Protein AF-A0A4C2A5F0-F1 (afdb_monomer_lite)

pLDDT: mean 92.49, std 10.19, range [45.19, 98.81]

InterPro domains:
  IPR001156 Transferrin-like domain [PF00405] (3-187)
  IPR001156 Transferrin-like domain [PR00422] (16-30)
  IPR001156 Transferrin-like domain [PR00422] (68-91)
  IPR001156 Transferrin-like domain [PR00422] (154-175)
  IPR001156 Transferrin-like domain [PS51408] (1-195)
  IPR001156 Transferrin-like domain [SM00094] (1-195)

Radius of gyration: 16.48 Å; chains: 1; bounding box: 42×42×37 Å

Secondary structure (DSSP, 8-state):
---HHHHHHHHHTTS-S-----HHHHHHHHHHH----------SSSSS---EEEEE-TT-TT--TT--TT-EEEES-TT-IIIIIHHHHHHHHTTSS---TT-HHHHHHHH-SEEE-TTTT-TTT--S---GGGTTT----GGGTT-SSTTSTT-HHHHHHHHHHHS--SEEEEETTHHHHHSTT--TT-PPPP-

Foldseek 3Di:
DDDLVVVLVCCLVVNDPDDDDAPLSQVVSCPPRVDDDDDADDDDPNDSDFDKDKDFDPVPPVDDVLACFAFEEAAQAASGDQRHDVVLCVCVVVVNFPDPDVCSLVSCLNGYQAYQHQCQQPCVRDVDDRDVRHQRLWDADDVLRSHCDVSTCLHHQLSSVCCNQPSRGRIYIHTPCNLVCQADPNPPPPDDGRD

Organism: Eumeta variegata (NCBI:txid151549)

Sequence (195 aa):
MHSQINCMQWIQSGKADIAVFDAGDVYTGGLNYNLVPFMSEVYNLGEPEYYVVAVAKEEDPETELTYLKGKYTCHVGINTAAGWTYPMAHLISNGWMRPYGCDSVRAAAEYFTKSCIPGAISNEYNTGVPYDSMCDLCHGTSYRYCRRDASEDYYGHTGAFRCLVEGGGHVAFMKHTTVMENTGGKRKNGGPEMR

Structure (mmCIF, N/CA/C/O backbone):
data_AF-A0A4C2A5F0-F1
#
_entry.id   AF-A0A4C2A5F0-F1
#
loop_
_atom_site.group_PDB
_atom_site.id
_atom_site.type_symbol
_atom_site.label_atom_id
_atom_site.label_alt_id
_atom_site.label_comp_id
_atom_site.label_asym_id
_atom_site.label_entity_id
_atom_site.label_seq_id
_atom_site.pdbx_PDB_ins_code
_atom_site.Cartn_x
_atom_site.Cartn_y
_atom_site.Cartn_z
_atom_site.occupancy
_atom_site.B_iso_or_equiv
_atom_site.auth_seq_id
_atom_site.auth_comp_id
_atom_site.auth_asym_id
_atom_site.auth_atom_id
_atom_site.pdbx_PDB_model_num
ATOM 1 N N . MET A 1 1 ? 18.047 -10.672 0.149 1.00 59.84 1 MET A N 1
ATOM 2 C CA . MET A 1 1 ? 16.894 -9.763 0.311 1.00 59.84 1 MET A CA 1
ATOM 3 C C . MET A 1 1 ? 16.138 -9.815 -1.002 1.00 59.84 1 MET A C 1
ATOM 5 O O . MET A 1 1 ? 16.800 -9.789 -2.033 1.00 59.84 1 MET A O 1
ATOM 9 N N . HIS A 1 2 ? 14.828 -10.046 -0.963 1.00 83.69 2 HIS A N 1
ATOM 10 C CA . HIS A 1 2 ? 13.992 -10.192 -2.156 1.00 83.69 2 HIS A CA 1
ATOM 11 C C . HIS A 1 2 ? 12.830 -9.206 -2.042 1.00 83.69 2 HIS A C 1
ATOM 13 O O . HIS A 1 2 ? 12.229 -9.094 -0.972 1.00 83.69 2 HIS A O 1
ATOM 19 N N . SER A 1 3 ? 12.554 -8.470 -3.114 1.00 93.62 3 SER A N 1
ATOM 20 C CA . SER A 1 3 ? 11.478 -7.486 -3.202 1.00 93.62 3 SER A CA 1
ATOM 21 C C . SER A 1 3 ? 11.061 -7.294 -4.661 1.00 93.62 3 SER A C 1
ATOM 23 O O . SER A 1 3 ? 11.777 -7.719 -5.572 1.00 93.62 3 SER A O 1
ATOM 25 N N . GLN A 1 4 ? 9.921 -6.636 -4.898 1.00 95.25 4 GLN A N 1
ATOM 26 C CA . GLN A 1 4 ? 9.480 -6.313 -6.261 1.00 95.25 4 GLN A CA 1
ATOM 27 C C . GLN A 1 4 ? 10.521 -5.455 -6.993 1.00 95.25 4 GLN A C 1
ATOM 29 O O . GLN A 1 4 ? 10.804 -5.688 -8.164 1.00 95.25 4 GLN A O 1
ATOM 34 N N . ILE A 1 5 ? 11.174 -4.535 -6.277 1.00 95.88 5 ILE A N 1
ATOM 35 C CA . ILE A 1 5 ? 12.279 -3.718 -6.794 1.00 95.88 5 ILE A CA 1
ATOM 36 C C . ILE A 1 5 ? 13.455 -4.596 -7.242 1.00 95.88 5 ILE A C 1
ATOM 38 O O . ILE A 1 5 ? 14.015 -4.366 -8.313 1.00 95.88 5 ILE A O 1
ATOM 42 N N . ASN A 1 6 ? 13.815 -5.634 -6.477 1.00 95.81 6 ASN A N 1
ATOM 43 C CA . ASN A 1 6 ? 14.871 -6.558 -6.904 1.00 95.81 6 ASN A CA 1
ATOM 44 C C . ASN A 1 6 ? 14.486 -7.322 -8.177 1.00 95.81 6 ASN A C 1
ATOM 46 O O . ASN A 1 6 ? 15.334 -7.477 -9.054 1.00 95.81 6 ASN A O 1
ATOM 50 N N . CYS A 1 7 ? 13.225 -7.745 -8.318 1.00 96.94 7 CYS A N 1
ATOM 51 C CA . CYS A 1 7 ? 12.742 -8.356 -9.559 1.00 96.94 7 CYS A CA 1
ATOM 52 C C . CYS A 1 7 ? 12.863 -7.388 -10.744 1.00 96.94 7 CYS A C 1
ATOM 54 O O . CYS A 1 7 ? 13.370 -7.778 -11.794 1.00 96.94 7 CYS A O 1
ATOM 56 N N . MET A 1 8 ? 12.487 -6.115 -10.572 1.00 97.50 8 MET A N 1
ATOM 57 C CA . MET A 1 8 ? 12.630 -5.105 -11.628 1.00 97.50 8 MET A CA 1
ATOM 58 C C . MET A 1 8 ? 14.097 -4.903 -12.041 1.00 97.50 8 MET A C 1
ATOM 60 O O . MET A 1 8 ? 14.413 -4.893 -13.230 1.00 97.50 8 MET A O 1
ATOM 64 N N . GLN A 1 9 ? 15.011 -4.819 -11.067 1.00 97.25 9 GLN A N 1
ATOM 65 C CA . GLN A 1 9 ? 16.458 -4.722 -11.304 1.00 97.25 9 GLN A CA 1
ATOM 66 C C . GLN A 1 9 ? 17.016 -5.953 -12.030 1.00 97.25 9 GLN A C 1
ATOM 68 O O . GLN A 1 9 ? 17.893 -5.837 -12.889 1.00 97.25 9 GLN A O 1
ATOM 73 N N . TRP A 1 10 ? 16.543 -7.150 -11.682 1.00 97.88 10 TRP A N 1
ATOM 74 C CA . TRP A 1 10 ? 16.971 -8.384 -12.337 1.00 97.88 10 TRP A CA 1
ATOM 75 C C . TRP A 1 10 ? 16.497 -8.458 -13.779 1.00 97.88 10 TRP A C 1
ATOM 77 O O . TRP A 1 10 ? 17.295 -8.844 -14.627 1.00 97.88 10 TRP A O 1
ATOM 87 N N . ILE A 1 11 ? 15.275 -8.017 -14.075 1.00 98.06 11 ILE A N 1
ATOM 88 C CA . ILE A 1 11 ? 14.790 -7.943 -15.457 1.00 98.06 11 ILE A CA 1
ATOM 89 C C . ILE A 1 11 ? 15.610 -6.931 -16.259 1.00 98.06 11 ILE A C 1
ATOM 91 O O . ILE A 1 11 ? 16.157 -7.266 -17.306 1.00 98.06 11 ILE A O 1
ATOM 95 N N . GLN A 1 12 ? 15.806 -5.725 -15.721 1.00 97.94 12 GLN A N 1
ATOM 96 C CA . GLN A 1 12 ? 16.608 -4.689 -16.380 1.00 97.94 12 GLN A CA 1
ATOM 97 C C . GLN A 1 12 ? 18.051 -5.143 -16.665 1.00 97.94 12 GLN A C 1
ATOM 99 O O . GLN A 1 12 ? 18.628 -4.778 -17.687 1.00 97.94 12 GLN A O 1
ATOM 104 N N . SER A 1 13 ? 18.644 -5.938 -15.769 1.00 97.75 13 SER A N 1
ATOM 105 C CA . SER A 1 13 ? 20.016 -6.447 -15.912 1.00 97.75 13 SER A CA 1
ATOM 106 C C . SER A 1 13 ? 20.128 -7.782 -16.659 1.00 97.75 13 SER A C 1
ATOM 108 O O . SER A 1 13 ? 21.227 -8.334 -16.728 1.00 97.75 13 SER A O 1
ATOM 110 N N . GLY A 1 14 ? 19.029 -8.312 -17.207 1.00 97.56 14 GLY A N 1
ATOM 111 C CA . GLY A 1 14 ? 19.019 -9.571 -17.960 1.00 97.56 14 GLY A CA 1
ATOM 112 C C . GLY A 1 14 ? 19.248 -10.827 -17.109 1.00 97.56 14 GLY A C 1
ATOM 113 O O . GLY A 1 14 ? 19.726 -11.837 -17.615 1.00 97.56 14 GLY A O 1
ATOM 114 N N . LYS A 1 15 ? 18.958 -10.766 -15.803 1.00 98.06 15 LYS A N 1
ATOM 115 C CA . LYS A 1 15 ? 19.046 -11.900 -14.858 1.00 98.06 15 LYS A CA 1
ATOM 116 C C . LYS A 1 15 ? 17.715 -12.627 -14.655 1.00 98.06 15 LYS A C 1
ATOM 118 O O . LYS A 1 15 ? 17.700 -13.702 -14.063 1.00 98.06 15 LYS A O 1
ATOM 123 N N . ALA A 1 16 ? 16.620 -12.018 -15.086 1.00 97.62 16 ALA A N 1
ATOM 124 C CA . ALA A 1 16 ? 15.277 -12.578 -15.104 1.00 97.62 16 ALA A CA 1
ATOM 125 C C . ALA A 1 16 ? 14.535 -12.018 -16.324 1.00 97.62 16 ALA A C 1
ATOM 127 O O . ALA A 1 16 ? 14.913 -10.968 -16.833 1.00 97.62 16 ALA A O 1
ATOM 128 N N . ASP A 1 17 ? 13.475 -12.689 -16.766 1.00 96.81 17 ASP A N 1
ATOM 129 C CA . ASP A 1 17 ? 12.745 -12.279 -17.973 1.00 96.81 17 ASP A CA 1
ATOM 130 C C . ASP A 1 17 ? 11.388 -11.643 -17.651 1.00 96.81 17 ASP A C 1
ATOM 132 O O . ASP A 1 17 ? 10.974 -10.675 -18.285 1.00 96.81 17 ASP A O 1
ATOM 136 N N . ILE A 1 18 ? 10.671 -12.200 -16.669 1.00 96.56 18 ILE A N 1
ATOM 137 C CA . ILE A 1 18 ? 9.268 -11.875 -16.396 1.00 96.56 18 ILE A CA 1
ATOM 138 C C . ILE A 1 18 ? 9.027 -11.867 -14.887 1.00 96.56 18 ILE A C 1
ATOM 140 O O . ILE A 1 18 ? 9.508 -12.734 -14.159 1.00 96.56 18 ILE A O 1
ATOM 144 N N . ALA A 1 19 ? 8.224 -10.910 -14.431 1.00 96.38 19 ALA A N 1
ATOM 145 C CA . ALA A 1 19 ? 7.615 -10.902 -13.110 1.00 96.38 19 ALA A CA 1
ATOM 146 C C . ALA A 1 19 ? 6.196 -10.327 -13.209 1.00 96.38 19 ALA A C 1
ATOM 148 O O . ALA A 1 19 ? 5.884 -9.581 -14.138 1.00 96.38 19 ALA A O 1
ATOM 149 N N . VAL A 1 20 ? 5.344 -10.691 -12.253 1.00 95.06 20 VAL A N 1
ATOM 150 C CA . VAL A 1 20 ? 3.989 -10.144 -12.126 1.00 95.06 20 VAL A CA 1
ATOM 151 C C . VAL A 1 20 ? 4.022 -9.019 -11.100 1.00 95.06 20 VAL A C 1
ATOM 153 O O . VAL A 1 20 ? 4.552 -9.193 -10.002 1.00 95.06 20 VAL A O 1
ATOM 156 N N . PHE A 1 21 ? 3.453 -7.876 -11.467 1.00 96.06 21 PHE A N 1
ATOM 157 C CA . PHE A 1 21 ? 3.477 -6.649 -10.682 1.00 96.06 21 PHE A CA 1
ATOM 158 C C . PHE A 1 21 ? 2.054 -6.129 -10.469 1.00 96.06 21 PHE A C 1
ATOM 160 O O . PHE A 1 21 ? 1.224 -6.199 -11.375 1.00 96.06 21 PHE A O 1
ATOM 167 N N . ASP A 1 22 ? 1.783 -5.574 -9.285 1.00 95.69 22 ASP A N 1
ATOM 168 C CA . ASP A 1 22 ? 0.596 -4.740 -9.070 1.00 95.69 22 ASP A CA 1
ATOM 169 C C . ASP A 1 22 ? 0.668 -3.492 -9.968 1.00 95.69 22 ASP A C 1
ATOM 171 O O . ASP A 1 22 ? 1.756 -3.052 -10.345 1.00 95.69 22 ASP A O 1
ATOM 175 N N . ALA A 1 23 ? -0.472 -2.881 -10.297 1.00 94.88 23 ALA A N 1
ATOM 176 C CA . ALA A 1 23 ? -0.509 -1.715 -11.182 1.00 94.88 23 ALA A CA 1
ATOM 177 C C . ALA A 1 23 ? 0.380 -0.543 -10.701 1.00 94.88 23 ALA A C 1
ATOM 179 O O . ALA A 1 23 ? 0.955 0.170 -11.526 1.00 94.88 23 ALA A O 1
ATOM 180 N N . GLY A 1 24 ? 0.557 -0.362 -9.388 1.00 95.69 24 GLY A N 1
ATOM 181 C CA . GLY A 1 24 ? 1.502 0.615 -8.842 1.00 95.69 24 GLY A CA 1
ATOM 182 C C . GLY A 1 24 ? 2.971 0.239 -9.076 1.00 95.69 24 GLY A C 1
ATOM 183 O O . GLY A 1 24 ? 3.782 1.093 -9.434 1.00 95.69 24 GLY A O 1
ATOM 184 N N . ASP A 1 25 ? 3.308 -1.048 -8.972 1.00 97.19 25 ASP A N 1
ATOM 185 C CA . ASP A 1 25 ? 4.646 -1.555 -9.299 1.00 97.19 25 ASP A CA 1
ATOM 186 C C . ASP A 1 25 ? 4.929 -1.488 -10.810 1.00 97.19 25 ASP A C 1
ATOM 188 O O . ASP A 1 25 ? 6.063 -1.216 -11.194 1.00 97.19 25 ASP A O 1
ATOM 192 N N . VAL A 1 26 ? 3.920 -1.663 -11.676 1.00 97.12 26 VAL A N 1
ATOM 193 C CA . VAL A 1 26 ? 4.057 -1.464 -13.135 1.00 97.12 26 VAL A CA 1
ATOM 194 C C . VAL A 1 26 ? 4.474 -0.026 -13.447 1.00 97.12 26 VAL A C 1
ATOM 196 O O . VAL A 1 26 ? 5.386 0.186 -14.249 1.00 97.12 26 VAL A O 1
ATOM 199 N N . TYR A 1 27 ? 3.868 0.962 -12.778 1.00 96.06 27 TYR A N 1
ATOM 200 C CA . TYR A 1 27 ? 4.274 2.364 -12.903 1.00 96.06 27 TYR A CA 1
ATOM 201 C C . TYR A 1 27 ? 5.741 2.568 -12.487 1.00 96.06 27 TYR A C 1
ATOM 203 O O . TYR A 1 27 ? 6.516 3.173 -13.229 1.00 96.06 27 TYR A O 1
ATOM 211 N N . THR A 1 28 ? 6.154 2.016 -11.340 1.00 95.88 28 THR A N 1
ATOM 212 C CA . THR A 1 28 ? 7.557 2.063 -10.888 1.00 95.88 28 THR A CA 1
ATOM 213 C C . THR A 1 28 ? 8.509 1.372 -11.872 1.00 95.88 28 THR A C 1
ATOM 215 O O . THR A 1 28 ? 9.572 1.916 -12.176 1.00 95.88 28 THR A O 1
ATOM 218 N N . GLY A 1 29 ? 8.131 0.206 -12.397 1.00 97.69 29 GLY A N 1
ATOM 219 C CA . GLY A 1 29 ? 8.902 -0.566 -13.370 1.00 97.69 29 GLY A CA 1
ATOM 220 C C . GLY A 1 29 ? 9.150 0.201 -14.667 1.00 97.69 29 GLY A C 1
ATOM 221 O O . GLY A 1 29 ? 10.282 0.246 -15.153 1.00 97.69 29 GLY A O 1
ATOM 222 N N . GLY A 1 30 ? 8.119 0.856 -15.200 1.00 98.06 30 GLY A N 1
ATOM 223 C CA . GLY A 1 30 ? 8.246 1.699 -16.388 1.00 98.06 30 GLY A CA 1
ATOM 224 C C . GLY A 1 30 ? 9.115 2.931 -16.140 1.00 98.06 30 GLY A C 1
ATOM 225 O O . GLY A 1 30 ? 10.031 3.198 -16.913 1.00 98.06 30 GLY A O 1
ATOM 226 N N . LEU A 1 31 ? 8.870 3.647 -15.038 1.00 96.88 31 LEU A N 1
ATOM 227 C CA . LEU A 1 31 ? 9.544 4.913 -14.743 1.00 96.88 31 LEU A CA 1
ATOM 228 C C . LEU A 1 31 ? 11.035 4.746 -14.417 1.00 96.88 31 LEU A C 1
ATOM 230 O O . LEU A 1 31 ? 11.856 5.532 -14.883 1.00 96.88 31 LEU A O 1
ATOM 234 N N . ASN A 1 32 ? 11.383 3.744 -13.606 1.00 96.69 32 ASN A N 1
ATOM 235 C CA . ASN A 1 32 ? 12.725 3.627 -13.025 1.00 96.69 32 ASN A CA 1
ATOM 236 C C . ASN A 1 32 ? 13.570 2.509 -13.647 1.00 96.69 32 ASN A C 1
ATOM 238 O O . ASN A 1 32 ? 14.793 2.516 -13.498 1.00 96.69 32 ASN A O 1
ATOM 242 N N . TYR A 1 33 ? 12.943 1.544 -14.325 1.00 97.75 33 TYR A N 1
ATOM 243 C CA . TYR A 1 33 ? 13.619 0.332 -14.797 1.00 97.75 33 TYR A CA 1
ATOM 244 C C . TYR A 1 33 ? 13.460 0.071 -16.299 1.00 97.75 33 TYR A C 1
ATOM 246 O O . TYR A 1 33 ? 14.027 -0.900 -16.796 1.00 97.75 33 TYR A O 1
ATOM 254 N N . ASN A 1 34 ? 12.767 0.951 -17.035 1.00 97.00 34 ASN A N 1
ATOM 255 C CA . ASN A 1 34 ? 12.467 0.803 -18.466 1.00 97.00 34 ASN A CA 1
ATOM 256 C C . ASN A 1 34 ? 11.754 -0.520 -18.801 1.00 97.00 34 ASN A C 1
ATOM 258 O O . ASN A 1 34 ? 11.966 -1.095 -19.869 1.00 97.00 34 ASN A O 1
ATOM 262 N N . LEU A 1 35 ? 10.932 -1.029 -17.880 1.00 98.12 35 LEU A N 1
ATOM 263 C CA . LEU A 1 35 ? 10.139 -2.232 -18.119 1.00 98.12 35 LEU A CA 1
ATOM 264 C C . LEU A 1 35 ? 8.869 -1.890 -18.897 1.00 98.12 35 LEU A C 1
ATOM 266 O O . LEU A 1 35 ? 8.292 -0.818 -18.725 1.00 98.12 35 LEU A O 1
ATOM 270 N N . VAL A 1 36 ? 8.410 -2.830 -19.721 1.00 97.38 36 VAL A N 1
ATOM 271 C CA . VAL A 1 36 ? 7.190 -2.680 -20.521 1.00 97.38 36 VAL A CA 1
ATOM 272 C C . VAL A 1 36 ? 6.206 -3.789 -20.139 1.00 97.38 36 VAL A C 1
ATOM 274 O O . VAL A 1 36 ? 6.570 -4.964 -20.224 1.00 97.38 36 VAL A O 1
ATOM 277 N N . PRO A 1 37 ? 4.969 -3.463 -19.719 1.00 95.94 37 PRO A N 1
ATOM 278 C CA . PRO A 1 37 ? 3.943 -4.474 -19.505 1.00 95.94 37 PRO A CA 1
ATOM 279 C C . PRO A 1 37 ? 3.484 -5.048 -20.853 1.00 95.94 37 PRO A C 1
ATOM 281 O O . PRO A 1 37 ? 3.201 -4.300 -21.786 1.00 95.94 37 PRO A O 1
ATOM 284 N N . PHE A 1 38 ? 3.394 -6.376 -20.956 1.00 94.81 38 PHE A N 1
ATOM 285 C CA . PHE A 1 38 ? 2.966 -7.066 -22.185 1.00 94.81 38 PHE A CA 1
ATOM 286 C C . PHE A 1 38 ? 1.896 -8.151 -21.954 1.00 94.81 38 PHE A C 1
ATOM 288 O O . PHE A 1 38 ? 1.380 -8.717 -22.914 1.00 94.81 38 PHE A O 1
ATOM 295 N N . MET A 1 39 ? 1.548 -8.438 -20.695 1.00 94.69 39 MET A N 1
ATOM 296 C CA . MET A 1 39 ? 0.458 -9.335 -20.294 1.00 94.69 39 MET A CA 1
ATOM 297 C C . MET A 1 39 ? -0.305 -8.719 -19.122 1.00 94.69 39 MET A C 1
ATOM 299 O O . MET A 1 39 ? 0.275 -7.988 -18.317 1.00 94.69 39 MET A O 1
ATOM 303 N N . SER A 1 40 ? -1.592 -9.041 -19.007 1.00 93.50 40 SER A N 1
ATOM 304 C CA . SER A 1 40 ? -2.444 -8.604 -17.900 1.00 93.50 40 SER A CA 1
ATOM 305 C C . SER A 1 40 ? -3.310 -9.756 -17.405 1.00 93.50 40 SER A C 1
ATOM 307 O O . SER A 1 40 ? -3.748 -10.597 -18.191 1.00 93.50 40 SER A O 1
ATOM 309 N N . GLU A 1 41 ? -3.542 -9.803 -16.096 1.00 88.44 41 GLU A N 1
ATOM 310 C CA . GLU A 1 41 ? -4.427 -10.792 -15.487 1.00 88.44 41 GLU A CA 1
ATOM 311 C C . GLU A 1 41 ? -5.888 -10.385 -15.696 1.00 88.44 41 GLU A C 1
ATOM 313 O O . GLU A 1 41 ? -6.265 -9.244 -15.436 1.00 88.44 41 GLU A O 1
ATOM 318 N N . VAL A 1 42 ? -6.721 -11.328 -16.137 1.00 86.81 42 VAL A N 1
ATOM 319 C CA . VAL A 1 42 ? -8.174 -11.149 -16.226 1.00 86.81 42 VAL A CA 1
ATOM 320 C C . VAL A 1 42 ? -8.815 -11.925 -15.083 1.00 86.81 42 VAL A C 1
ATOM 322 O O . VAL A 1 42 ? -8.634 -13.139 -14.972 1.00 86.81 42 VAL A O 1
ATOM 325 N N . TYR A 1 43 ? -9.550 -11.218 -14.223 1.00 78.25 43 TYR A N 1
ATOM 326 C CA . TYR A 1 43 ? -10.217 -11.811 -13.065 1.00 78.25 43 TYR A CA 1
ATOM 327 C C . TYR A 1 43 ? -11.662 -12.215 -13.400 1.00 78.25 43 TYR A C 1
ATOM 329 O O . TYR A 1 43 ? -11.901 -13.216 -14.068 1.00 78.25 43 TYR A O 1
ATOM 337 N N . ASN A 1 44 ? -12.643 -11.455 -12.911 1.00 81.75 44 ASN A N 1
ATOM 338 C CA . ASN A 1 44 ? -14.074 -11.766 -12.960 1.00 81.75 44 ASN A CA 1
ATOM 339 C C . ASN A 1 44 ? -14.895 -10.792 -13.821 1.00 81.75 44 ASN A C 1
ATOM 341 O O . ASN A 1 44 ? -16.095 -11.007 -13.968 1.00 81.75 44 ASN A O 1
ATOM 345 N N . LEU A 1 45 ? -14.283 -9.731 -14.358 1.00 80.00 45 LEU A N 1
ATOM 346 C CA . LEU A 1 45 ? -14.970 -8.702 -15.149 1.00 80.00 45 LEU A CA 1
ATOM 347 C C . LEU A 1 45 ? -14.882 -8.934 -16.667 1.00 80.00 45 LEU A C 1
ATOM 349 O O . LEU A 1 45 ? -15.405 -8.134 -17.431 1.00 80.00 45 LEU A O 1
ATOM 353 N N . GLY A 1 46 ? -14.219 -10.005 -17.119 1.00 81.81 46 GLY A N 1
ATOM 354 C CA . GLY A 1 46 ? -13.978 -10.280 -18.545 1.00 81.81 46 GLY A CA 1
ATOM 355 C C . GLY A 1 46 ? -12.892 -9.404 -19.184 1.00 81.81 46 GLY A C 1
ATOM 356 O O . GLY A 1 46 ? -12.279 -9.824 -20.157 1.00 81.81 46 GLY A O 1
ATOM 357 N N . GLU A 1 47 ? -12.602 -8.256 -18.576 1.00 86.81 47 GLU A N 1
ATOM 358 C CA . GLU A 1 47 ? -11.515 -7.333 -18.904 1.00 86.81 47 GLU A CA 1
ATOM 359 C C . GLU A 1 47 ? -10.407 -7.383 -17.829 1.00 86.81 47 GLU A C 1
ATOM 361 O O . GLU A 1 47 ? -10.669 -7.825 -16.699 1.00 86.81 47 GLU A O 1
ATOM 366 N N . PRO A 1 48 ? -9.169 -6.938 -18.129 1.00 86.62 48 PRO A N 1
ATOM 367 C CA . PRO A 1 48 ? -8.046 -6.905 -17.182 1.00 86.62 48 PRO A CA 1
ATOM 368 C C . PRO A 1 48 ? -8.159 -5.753 -16.164 1.00 86.62 48 PRO A C 1
ATOM 370 O O . PRO A 1 48 ? -7.196 -5.046 -15.870 1.00 86.62 48 PRO A O 1
ATOM 373 N N . GLU A 1 49 ? -9.357 -5.555 -15.625 1.00 90.00 49 GLU A N 1
ATOM 374 C CA . GLU A 1 49 ? -9.697 -4.498 -14.684 1.00 90.00 49 GLU A CA 1
ATOM 375 C C . GLU A 1 49 ? -10.175 -5.091 -13.356 1.00 90.00 49 GLU A C 1
ATOM 377 O O . GLU A 1 49 ? -10.701 -6.206 -13.277 1.00 90.00 49 GLU A O 1
ATOM 382 N N . TYR A 1 50 ? -10.024 -4.319 -12.283 1.00 93.25 50 TYR A N 1
ATOM 383 C CA . TYR A 1 50 ? -10.671 -4.602 -11.011 1.00 93.25 50 TYR A CA 1
ATOM 384 C C . TYR A 1 50 ? -11.041 -3.303 -10.298 1.00 93.25 50 TYR A C 1
ATOM 386 O O . TYR A 1 50 ? -10.331 -2.303 -10.368 1.00 93.25 50 TYR A O 1
ATOM 394 N N . TYR A 1 51 ? -12.133 -3.335 -9.538 1.00 95.62 51 TYR A N 1
ATOM 395 C CA . TYR A 1 51 ? -12.490 -2.235 -8.648 1.00 95.62 51 TYR A CA 1
ATOM 396 C C . TYR A 1 51 ? -11.680 -2.272 -7.353 1.00 95.62 51 TYR A C 1
ATOM 398 O O . TYR A 1 51 ? -11.506 -3.340 -6.751 1.00 95.62 51 TYR A O 1
ATOM 406 N N . VAL A 1 52 ? -11.235 -1.094 -6.917 1.00 97.06 52 VAL A N 1
ATOM 407 C CA . VAL A 1 52 ? -10.697 -0.850 -5.575 1.00 97.06 52 VAL A CA 1
ATOM 408 C C . VAL A 1 52 ? -11.862 -0.574 -4.633 1.00 97.06 52 VAL A C 1
ATOM 410 O O . VAL A 1 52 ? -12.723 0.248 -4.939 1.00 97.06 52 VAL A O 1
ATOM 413 N N . VAL A 1 53 ? -11.887 -1.254 -3.491 1.00 97.25 53 VAL A N 1
ATOM 414 C CA . VAL A 1 53 ? -12.938 -1.112 -2.479 1.00 97.25 53 VAL A CA 1
ATOM 415 C C . VAL A 1 53 ? -12.335 -0.892 -1.097 1.00 97.25 53 VAL A C 1
ATOM 417 O O . VAL A 1 53 ? -11.256 -1.404 -0.787 1.00 97.25 53 VAL A O 1
ATOM 420 N N . ALA A 1 54 ? -13.063 -0.149 -0.267 1.00 97.50 54 ALA A N 1
ATOM 421 C CA . ALA A 1 54 ? -12.860 -0.098 1.172 1.00 97.50 54 ALA A CA 1
ATOM 422 C C . ALA A 1 54 ? -13.888 -1.026 1.831 1.00 97.50 54 ALA A C 1
ATOM 424 O O . ALA A 1 54 ? -15.077 -0.944 1.524 1.00 97.50 54 ALA A O 1
ATOM 425 N N . VAL A 1 55 ? -13.434 -1.923 2.701 1.00 97.25 55 VAL A N 1
ATOM 426 C CA . VAL A 1 55 ? -14.285 -2.907 3.382 1.00 97.25 55 VAL A CA 1
ATOM 427 C C . VAL A 1 55 ? -14.162 -2.709 4.883 1.00 97.25 55 VAL A C 1
ATOM 429 O O . VAL A 1 55 ? -13.049 -2.622 5.396 1.00 97.25 55 VAL A O 1
ATOM 432 N N . ALA A 1 56 ? -15.300 -2.663 5.566 1.00 96.12 56 ALA A N 1
ATOM 433 C CA . ALA A 1 56 ? -15.413 -2.597 7.017 1.00 96.12 56 ALA A CA 1
ATOM 434 C C . ALA A 1 56 ? -16.293 -3.748 7.524 1.00 96.12 56 ALA A C 1
ATOM 436 O O . ALA A 1 56 ? -16.967 -4.417 6.736 1.00 96.12 56 ALA A O 1
ATOM 437 N N . LYS A 1 57 ? -16.276 -3.979 8.837 1.00 92.81 57 LYS A N 1
ATOM 438 C CA . LYS A 1 57 ? -17.156 -4.954 9.486 1.00 92.81 57 LYS A CA 1
ATOM 439 C C . LYS A 1 57 ? -18.552 -4.363 9.658 1.00 92.81 57 LYS A C 1
ATOM 441 O O . LYS A 1 57 ? -18.682 -3.227 10.095 1.00 92.81 57 LYS A O 1
ATOM 446 N N . GLU A 1 58 ? -19.584 -5.150 9.366 1.00 91.00 58 GLU A N 1
ATOM 447 C CA . GLU A 1 58 ? -20.980 -4.731 9.564 1.00 91.00 58 GLU A CA 1
ATOM 448 C C . GLU A 1 58 ? -21.294 -4.442 11.043 1.00 91.00 58 GLU A C 1
ATOM 450 O O . GLU A 1 58 ? -22.062 -3.540 11.356 1.00 91.00 58 GLU A O 1
ATOM 455 N N . GLU A 1 59 ? -20.654 -5.172 11.959 1.00 89.50 59 GLU A N 1
ATOM 456 C CA . GLU A 1 59 ? -20.817 -5.019 13.411 1.00 89.50 59 GLU A CA 1
ATOM 457 C C . GLU A 1 59 ? -20.151 -3.763 14.008 1.00 89.50 59 GLU A C 1
ATOM 459 O O . GLU A 1 59 ? -20.322 -3.510 15.200 1.00 89.50 59 GLU A O 1
ATOM 464 N N . ASP A 1 60 ? -19.409 -2.978 13.216 1.00 89.44 60 ASP A N 1
ATOM 465 C CA . ASP A 1 60 ? -18.789 -1.715 13.639 1.00 89.44 60 ASP A CA 1
ATOM 466 C C . ASP A 1 60 ? -19.588 -0.507 13.104 1.00 89.44 60 ASP A C 1
ATOM 468 O O . ASP A 1 60 ? -19.267 0.031 12.039 1.00 89.44 60 ASP A O 1
ATOM 472 N N . PRO A 1 61 ? -20.626 -0.045 13.830 1.00 86.31 61 PRO A N 1
ATOM 473 C CA . PRO A 1 61 ? -21.460 1.073 13.391 1.00 86.31 61 PRO A CA 1
ATOM 474 C C . PRO A 1 61 ? -20.730 2.423 13.429 1.00 86.31 61 PRO A C 1
ATOM 476 O O . PRO A 1 61 ? -21.210 3.391 12.844 1.00 86.31 61 PRO A O 1
ATOM 479 N N . GLU A 1 62 ? -19.581 2.507 14.107 1.00 87.31 62 GLU A N 1
ATOM 480 C CA . GLU A 1 62 ? -18.811 3.744 14.260 1.00 87.31 62 GLU A CA 1
ATOM 481 C C . GLU A 1 62 ? -17.902 4.011 13.054 1.00 87.31 62 GLU A C 1
ATOM 483 O O . GLU A 1 62 ? -17.266 5.067 12.970 1.00 87.31 62 GLU A O 1
ATOM 488 N N . THR A 1 63 ? -17.730 3.044 12.150 1.00 89.69 63 THR A N 1
ATOM 489 C CA . THR A 1 63 ? -16.846 3.175 10.987 1.00 89.69 63 THR A CA 1
ATOM 490 C C . THR A 1 63 ? -17.617 3.635 9.757 1.00 89.69 63 THR A C 1
ATOM 492 O O . THR A 1 63 ? -18.171 2.851 8.991 1.00 89.69 63 THR A O 1
ATOM 495 N N . GLU A 1 64 ? -17.588 4.948 9.535 1.00 88.69 64 GLU A N 1
ATOM 496 C CA . GLU A 1 64 ? -18.074 5.574 8.310 1.00 88.69 64 GLU A CA 1
ATOM 497 C C . GLU A 1 64 ? -16.967 5.582 7.241 1.00 88.69 64 GLU A C 1
ATOM 499 O O . GLU A 1 64 ? -15.907 6.178 7.433 1.00 88.69 64 GLU A O 1
ATOM 504 N N . LEU A 1 65 ? -17.195 4.942 6.086 1.00 86.31 65 LEU A N 1
ATOM 505 C CA . LEU A 1 65 ? -16.169 4.795 5.035 1.00 86.31 65 LEU A CA 1
ATOM 506 C C . LEU A 1 65 ? -15.726 6.118 4.380 1.00 86.31 65 LEU A C 1
ATOM 508 O O . LEU A 1 65 ? -14.699 6.157 3.704 1.00 86.31 65 LEU A O 1
ATOM 512 N N . THR A 1 66 ? -16.478 7.197 4.584 1.00 83.00 66 THR A N 1
ATOM 513 C CA . THR A 1 66 ? -16.157 8.565 4.145 1.00 83.00 66 THR A CA 1
ATOM 514 C C . THR A 1 66 ? -15.280 9.311 5.159 1.00 83.00 66 THR A C 1
ATOM 516 O O . THR A 1 66 ? -14.583 10.253 4.787 1.00 83.00 66 THR A O 1
ATOM 519 N N . TYR A 1 67 ? -15.269 8.901 6.434 1.00 89.25 67 TYR A N 1
ATOM 520 C CA . TYR A 1 67 ? -14.545 9.580 7.507 1.00 89.25 67 TYR A CA 1
ATOM 521 C C . TYR A 1 67 ? -13.700 8.601 8.324 1.00 89.25 67 TYR A C 1
ATOM 523 O O . TYR A 1 67 ? -14.095 8.078 9.364 1.00 89.25 67 TYR A O 1
ATOM 531 N N . LEU A 1 68 ? -12.472 8.387 7.855 1.00 96.12 68 LEU A N 1
ATOM 532 C CA . LEU A 1 68 ? -11.552 7.394 8.416 1.00 96.12 68 LEU A CA 1
ATOM 533 C C . LEU A 1 68 ? -10.506 7.992 9.363 1.00 96.12 68 LEU A C 1
ATOM 535 O O . LEU A 1 68 ? -9.538 7.322 9.730 1.00 96.12 68 LEU A O 1
ATOM 539 N N . LYS A 1 69 ? -10.682 9.254 9.770 1.00 96.31 69 LYS A N 1
ATOM 540 C CA . LYS A 1 69 ? -9.752 9.915 10.683 1.00 96.31 69 LYS A CA 1
ATOM 541 C C . LYS A 1 69 ? -9.730 9.174 12.018 1.00 96.31 69 LYS A C 1
ATOM 543 O O . LYS A 1 69 ? -10.767 8.952 12.633 1.00 96.31 69 LYS A O 1
ATOM 548 N N . GLY A 1 70 ? -8.536 8.812 12.472 1.00 96.75 70 GLY A N 1
ATOM 549 C CA . GLY A 1 70 ? -8.330 8.080 13.720 1.00 96.75 70 GLY A CA 1
ATOM 550 C C . GLY A 1 70 ? -8.711 6.595 13.667 1.00 96.75 70 GLY A C 1
ATOM 551 O O . GLY A 1 70 ? -8.691 5.921 14.695 1.00 96.75 70 GLY A O 1
ATOM 552 N N . LYS A 1 71 ? -9.063 6.056 12.492 1.00 97.56 71 LYS A N 1
ATOM 553 C CA . LYS A 1 71 ? -9.361 4.628 12.335 1.00 97.56 71 LYS A CA 1
ATOM 554 C C . LYS A 1 71 ? -8.084 3.803 12.180 1.00 97.56 71 LYS A C 1
ATOM 556 O O . LYS A 1 71 ? -6.992 4.332 11.960 1.00 97.56 71 LYS A O 1
ATOM 561 N N . TYR A 1 72 ? -8.248 2.494 12.356 1.00 98.38 72 TYR A N 1
ATOM 562 C CA . TYR A 1 72 ? -7.209 1.491 12.196 1.00 98.38 72 TYR A CA 1
ATOM 563 C C . TYR A 1 72 ? -7.350 0.882 10.804 1.00 98.38 72 TYR A C 1
ATOM 565 O O . TYR A 1 72 ? -8.448 0.448 10.450 1.00 98.38 72 TYR A O 1
ATOM 573 N N . THR A 1 73 ? -6.291 0.875 9.999 1.00 98.50 73 THR A N 1
ATOM 574 C CA . THR A 1 73 ? -6.411 0.555 8.568 1.00 98.50 73 THR A CA 1
ATOM 575 C C . THR A 1 73 ? -5.468 -0.549 8.104 1.00 98.50 73 THR A C 1
ATOM 577 O O . THR A 1 73 ? -4.311 -0.653 8.506 1.00 98.50 73 THR A O 1
ATOM 580 N N . CYS A 1 74 ? -5.968 -1.392 7.209 1.00 98.81 74 CYS A N 1
ATOM 581 C CA . CYS A 1 74 ? -5.251 -2.521 6.639 1.00 98.81 74 CYS A CA 1
ATOM 582 C C . CYS A 1 74 ? -5.033 -2.293 5.144 1.00 98.81 74 CYS A C 1
ATOM 584 O O . CYS A 1 74 ? -5.979 -2.077 4.381 1.00 98.81 74 CYS A O 1
ATOM 586 N N . HIS A 1 75 ? -3.779 -2.348 4.713 1.00 98.75 75 HIS A N 1
ATOM 587 C CA . HIS A 1 75 ? -3.381 -2.018 3.353 1.00 98.75 75 HIS A CA 1
ATOM 588 C C . HIS A 1 75 ? -2.643 -3.196 2.718 1.00 98.75 75 HIS A C 1
ATOM 590 O O . HIS A 1 75 ? -1.837 -3.857 3.362 1.00 98.75 75 HIS A O 1
ATOM 596 N N . VAL A 1 76 ? -2.874 -3.429 1.423 1.00 98.44 76 VAL A N 1
ATOM 597 C CA . VAL A 1 76 ? -2.175 -4.468 0.632 1.00 98.44 76 VAL A CA 1
ATOM 598 C C . VAL A 1 76 ? -0.649 -4.320 0.723 1.00 98.44 76 VAL A C 1
ATOM 600 O O . VAL A 1 76 ? 0.080 -5.309 0.767 1.00 98.44 76 VAL A O 1
ATOM 603 N N . GLY A 1 77 ? -0.171 -3.077 0.726 1.00 98.25 77 GLY A N 1
ATOM 604 C CA . GLY A 1 77 ? 1.238 -2.702 0.764 1.00 98.25 77 GLY A CA 1
ATOM 605 C C . GLY A 1 77 ? 1.429 -1.279 0.253 1.00 98.25 77 GLY A C 1
ATOM 606 O O . GLY A 1 77 ? 0.617 -0.785 -0.538 1.00 98.25 77 GLY A O 1
ATOM 607 N N . ILE A 1 78 ? 2.507 -0.619 0.677 1.00 97.75 78 ILE A N 1
ATOM 608 C CA . ILE A 1 78 ? 2.831 0.731 0.200 1.00 97.75 78 ILE A CA 1
ATOM 609 C C . ILE A 1 78 ? 3.015 0.733 -1.327 1.00 97.75 78 ILE A C 1
ATOM 611 O O . ILE A 1 78 ? 3.435 -0.272 -1.911 1.00 97.75 78 ILE A O 1
ATOM 615 N N . ASN A 1 79 ? 2.661 1.845 -1.975 1.00 96.06 79 ASN A N 1
ATOM 616 C CA . ASN A 1 79 ? 2.741 2.067 -3.427 1.00 96.06 79 ASN A CA 1
ATOM 617 C C . ASN A 1 79 ? 1.926 1.095 -4.302 1.00 96.06 79 ASN A C 1
ATOM 619 O O . ASN A 1 79 ? 2.001 1.180 -5.522 1.00 96.06 79 ASN A O 1
ATOM 623 N N . THR A 1 80 ? 1.123 0.201 -3.715 1.00 97.88 80 THR A N 1
ATOM 624 C CA . THR A 1 80 ? 0.171 -0.619 -4.481 1.00 97.88 80 THR A CA 1
ATOM 625 C C . THR A 1 80 ? -1.044 0.205 -4.898 1.00 97.88 80 THR A C 1
ATOM 627 O O . THR A 1 80 ? -1.442 1.139 -4.198 1.00 97.88 80 THR A O 1
ATOM 630 N N . ALA A 1 81 ? -1.683 -0.153 -6.008 1.00 97.19 81 ALA A N 1
ATOM 631 C CA . ALA A 1 81 ? -2.842 0.563 -6.519 1.00 97.19 81 ALA A CA 1
ATOM 632 C C . ALA A 1 81 ? -4.012 0.521 -5.527 1.00 97.19 81 ALA A C 1
ATOM 634 O O . ALA A 1 81 ? -4.432 1.564 -5.025 1.00 97.19 81 ALA A O 1
ATOM 635 N N . ALA A 1 82 ? -4.512 -0.675 -5.206 1.00 97.81 82 ALA A N 1
ATOM 636 C CA . ALA A 1 82 ? -5.690 -0.816 -4.349 1.00 97.81 82 ALA A CA 1
ATOM 637 C C . ALA A 1 82 ? -5.402 -0.494 -2.880 1.00 97.81 82 ALA A C 1
ATOM 639 O O . ALA A 1 82 ? -6.249 0.06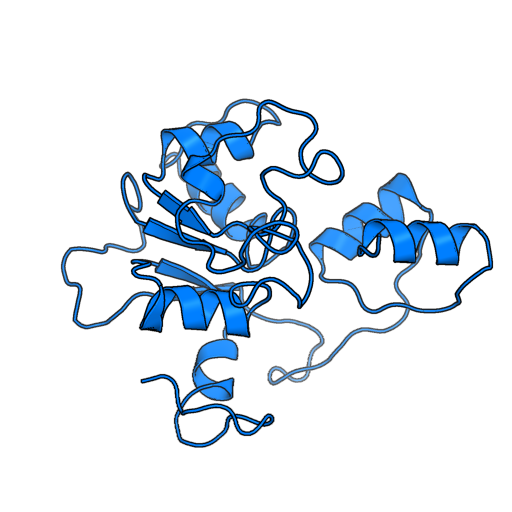4 -2.193 1.00 97.81 82 ALA A O 1
ATOM 640 N N . GLY A 1 83 ? -4.221 -0.885 -2.396 1.00 97.88 83 GLY A N 1
ATOM 641 C CA . GLY A 1 83 ? -3.872 -0.758 -0.988 1.00 97.88 83 GLY A CA 1
ATOM 642 C C . GLY A 1 83 ? -3.365 0.621 -0.600 1.00 97.88 83 GLY A C 1
ATOM 643 O O . GLY A 1 83 ? -3.394 0.936 0.582 1.00 97.88 83 GLY A O 1
ATOM 644 N N . TRP A 1 84 ? -2.896 1.443 -1.542 1.00 97.94 84 TRP A N 1
ATOM 645 C CA . TRP A 1 84 ? -2.262 2.719 -1.210 1.00 97.94 84 TRP A CA 1
ATOM 646 C C 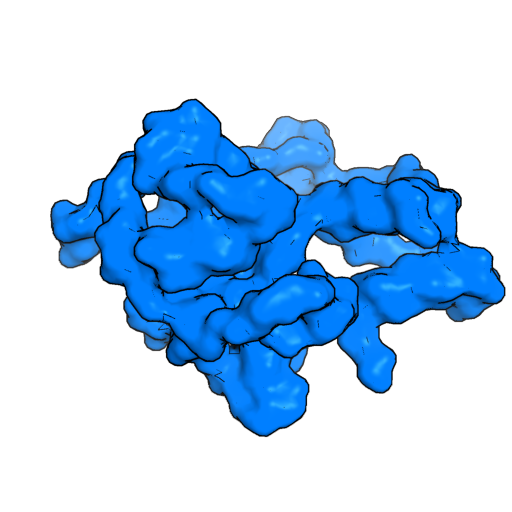. TRP A 1 84 ? -2.667 3.852 -2.149 1.00 97.94 84 TRP A C 1
ATOM 648 O O . TRP A 1 84 ? -3.324 4.795 -1.720 1.00 97.94 84 TRP A O 1
ATOM 658 N N . THR A 1 85 ? -2.335 3.765 -3.435 1.00 97.38 85 THR A N 1
ATOM 659 C CA . THR A 1 85 ? -2.453 4.897 -4.364 1.00 97.38 85 THR A CA 1
ATOM 660 C C . THR A 1 85 ? -3.885 5.414 -4.482 1.00 97.38 85 THR A C 1
ATOM 662 O O . THR A 1 85 ? -4.122 6.605 -4.289 1.00 97.38 85 THR A O 1
ATOM 665 N N . TYR A 1 86 ? -4.851 4.529 -4.744 1.00 97.50 86 TYR A N 1
ATOM 666 C CA . TYR A 1 86 ? -6.260 4.909 -4.865 1.00 97.50 86 TYR A CA 1
ATOM 667 C C . TYR A 1 86 ? -6.873 5.429 -3.557 1.00 97.50 86 TYR A C 1
ATOM 669 O O . TYR A 1 86 ? -7.444 6.520 -3.594 1.00 97.50 86 TYR A O 1
ATOM 677 N N . PRO A 1 87 ? -6.773 4.735 -2.403 1.00 96.94 87 PRO A N 1
ATOM 678 C CA . PRO A 1 87 ? -7.362 5.244 -1.165 1.00 96.94 87 PRO A CA 1
ATOM 679 C C . PRO A 1 87 ? -6.727 6.563 -0.710 1.00 96.94 87 PRO A C 1
ATOM 681 O O . PRO A 1 87 ? -7.449 7.479 -0.324 1.00 96.94 87 PRO A O 1
ATOM 684 N N . MET A 1 88 ? -5.406 6.721 -0.836 1.00 97.19 88 MET A N 1
ATOM 685 C CA . MET A 1 88 ? -4.739 7.982 -0.497 1.00 97.19 88 MET A CA 1
ATOM 686 C C . MET A 1 88 ? -5.186 9.121 -1.419 1.00 97.19 88 MET A C 1
ATOM 688 O O . MET A 1 88 ? -5.551 10.194 -0.939 1.00 97.19 88 MET A O 1
ATOM 692 N N . ALA A 1 89 ? -5.231 8.882 -2.734 1.00 96.56 89 ALA A N 1
ATOM 693 C CA . ALA A 1 89 ? -5.727 9.866 -3.692 1.00 96.56 89 ALA A CA 1
ATOM 694 C C . ALA A 1 89 ? -7.192 10.238 -3.422 1.00 96.56 89 ALA A C 1
ATOM 696 O O . ALA A 1 89 ? -7.540 11.417 -3.466 1.00 96.56 89 ALA A O 1
ATOM 697 N N . HIS A 1 90 ? -8.043 9.263 -3.096 1.00 95.94 90 HIS A N 1
ATOM 698 C CA . HIS A 1 90 ? -9.450 9.491 -2.780 1.00 95.94 90 HIS A CA 1
ATOM 699 C C . HIS A 1 90 ? -9.621 10.374 -1.536 1.00 95.94 90 HIS A C 1
ATOM 701 O O . HIS A 1 90 ? -10.315 11.386 -1.600 1.00 95.94 90 HIS A O 1
ATOM 707 N N . LEU A 1 91 ? -8.948 10.052 -0.427 1.00 96.25 91 LEU A N 1
ATOM 708 C CA . LEU A 1 91 ? -9.058 10.816 0.822 1.00 96.25 91 LEU A CA 1
ATOM 709 C C . LEU A 1 91 ? -8.489 12.239 0.689 1.00 96.25 91 LEU A C 1
ATOM 711 O O . LEU A 1 91 ? -9.062 13.188 1.226 1.00 96.25 91 LEU A O 1
ATOM 715 N N . ILE A 1 92 ? -7.378 12.402 -0.037 1.00 96.31 92 ILE A N 1
ATOM 716 C CA . ILE A 1 92 ? -6.743 13.710 -0.254 1.00 96.31 92 ILE A CA 1
ATOM 717 C C . ILE A 1 92 ? -7.577 14.578 -1.204 1.00 96.31 92 ILE A C 1
ATOM 719 O O . ILE A 1 92 ? -7.830 15.744 -0.906 1.00 96.31 92 ILE A O 1
ATOM 723 N N . SER A 1 93 ? -8.031 14.029 -2.336 1.00 95.38 93 SER A N 1
ATOM 724 C CA . SER A 1 93 ? -8.783 14.794 -3.345 1.00 95.38 93 SER A CA 1
ATOM 725 C C . SER A 1 93 ? -10.160 15.248 -2.859 1.00 95.38 93 SER A C 1
ATOM 727 O O . SER A 1 93 ? -10.610 16.322 -3.252 1.00 95.38 93 SER A O 1
ATOM 729 N N . ASN A 1 94 ? -10.792 14.492 -1.957 1.00 94.38 94 ASN A N 1
ATOM 730 C CA . ASN A 1 94 ? -12.046 14.890 -1.309 1.00 94.38 94 ASN A CA 1
ATOM 731 C C . ASN A 1 94 ? -11.845 15.840 -0.112 1.00 94.38 94 ASN A C 1
ATOM 733 O O . ASN A 1 94 ? -12.813 16.236 0.532 1.00 94.38 94 ASN A O 1
ATOM 737 N N . GLY A 1 95 ? -10.602 16.224 0.205 1.00 94.31 95 GLY A N 1
ATOM 738 C CA . GLY A 1 95 ? -10.293 17.159 1.290 1.00 94.31 95 GLY A CA 1
ATOM 739 C C . GLY A 1 95 ? -10.445 16.576 2.697 1.00 94.31 95 GLY A C 1
ATOM 740 O O . GLY A 1 95 ? -10.385 17.320 3.676 1.00 94.31 95 GLY A O 1
ATOM 741 N N . TRP A 1 96 ? -10.625 15.260 2.825 1.00 94.06 96 TRP A N 1
ATOM 742 C CA . TRP A 1 96 ? -10.735 14.590 4.121 1.00 94.06 96 TRP A CA 1
ATOM 743 C C . TRP A 1 96 ? -9.370 14.394 4.775 1.00 94.06 96 TRP A C 1
ATOM 745 O O . TRP A 1 96 ? -9.259 14.483 5.995 1.00 94.06 96 TRP A O 1
ATOM 755 N N . MET A 1 97 ? -8.327 14.190 3.972 1.00 95.69 97 MET A N 1
ATOM 756 C CA . MET A 1 97 ? -6.944 14.064 4.419 1.00 95.69 97 MET A CA 1
ATOM 757 C C . MET A 1 97 ? -6.108 15.245 3.925 1.00 95.69 97 MET A C 1
ATOM 759 O O . MET A 1 97 ? -6.162 15.628 2.757 1.00 95.69 97 MET A O 1
ATOM 763 N N . ARG A 1 98 ? -5.299 15.822 4.817 1.00 96.50 98 ARG A N 1
ATOM 764 C CA . ARG A 1 98 ? -4.425 16.946 4.473 1.00 96.50 98 ARG A CA 1
ATOM 765 C C . ARG A 1 98 ? -3.260 16.474 3.586 1.00 96.50 98 ARG A C 1
ATOM 767 O O . ARG A 1 98 ? -2.545 15.560 3.993 1.00 96.50 98 ARG A O 1
ATOM 774 N N . PRO A 1 99 ? -3.006 17.114 2.430 1.00 96.06 99 PRO A N 1
ATOM 775 C CA . PRO A 1 99 ? -1.838 16.804 1.616 1.00 96.06 99 PRO A CA 1
ATOM 776 C C . PRO A 1 99 ? -0.558 17.398 2.216 1.00 96.06 99 PRO A C 1
ATOM 778 O O . PRO A 1 99 ? -0.553 18.519 2.731 1.00 96.06 99 PRO A O 1
ATOM 781 N N . TYR A 1 100 ? 0.550 16.678 2.046 1.00 95.19 100 TYR A N 1
ATOM 782 C CA . TYR A 1 100 ? 1.904 17.116 2.399 1.00 95.19 100 TYR A CA 1
ATOM 783 C C . TYR A 1 100 ? 2.836 17.046 1.179 1.00 95.19 100 TYR A C 1
ATOM 785 O O . TYR A 1 100 ? 3.911 16.454 1.211 1.00 95.19 100 TYR A O 1
ATOM 793 N N . GLY A 1 101 ? 2.402 17.634 0.060 1.00 90.12 101 GLY A N 1
ATOM 794 C CA . GLY A 1 101 ? 3.113 17.515 -1.215 1.00 90.12 101 GLY A CA 1
ATOM 795 C C . GLY A 1 101 ? 3.151 16.058 -1.683 1.00 90.12 101 GLY A C 1
ATOM 796 O O . GLY A 1 101 ? 2.117 15.397 -1.706 1.00 90.12 101 GLY A O 1
ATOM 797 N N . CYS A 1 102 ? 4.339 15.555 -2.020 1.00 87.25 102 CYS A N 1
ATOM 798 C CA . CYS A 1 102 ? 4.533 14.156 -2.418 1.00 87.25 102 CYS A CA 1
ATOM 799 C C . CYS A 1 102 ? 4.651 13.184 -1.226 1.00 87.25 102 CYS A C 1
ATOM 801 O O . CYS A 1 102 ? 4.880 11.994 -1.434 1.00 87.25 102 CYS A O 1
ATOM 803 N N . ASP A 1 103 ? 4.494 13.661 0.014 1.00 93.50 103 ASP A N 1
ATOM 804 C CA . ASP A 1 103 ? 4.617 12.846 1.224 1.00 93.50 103 ASP A CA 1
ATOM 805 C C . ASP A 1 103 ? 3.258 12.278 1.666 1.00 93.50 103 ASP A C 1
ATOM 807 O O . ASP A 1 103 ? 2.614 12.733 2.617 1.00 93.50 103 ASP A O 1
ATOM 811 N N . SER A 1 104 ? 2.794 11.272 0.921 1.00 95.06 104 SER A N 1
ATOM 812 C CA . SER A 1 104 ? 1.561 10.546 1.254 1.00 95.06 104 SER A CA 1
ATOM 813 C C . SER A 1 104 ? 1.680 9.743 2.555 1.00 95.06 104 SER A C 1
ATOM 815 O O . SER A 1 104 ? 0.680 9.558 3.245 1.00 95.06 104 SER A O 1
ATOM 817 N N . VAL A 1 105 ? 2.888 9.312 2.934 1.00 96.62 105 VAL A N 1
ATOM 818 C CA . VAL A 1 105 ? 3.113 8.543 4.168 1.00 96.62 105 VAL A CA 1
ATOM 819 C C . VAL A 1 105 ? 2.867 9.421 5.387 1.00 96.62 105 VAL A C 1
ATOM 821 O O . VAL A 1 105 ? 2.140 9.014 6.290 1.00 96.62 105 VAL A O 1
ATOM 824 N N . ARG A 1 106 ? 3.371 10.658 5.386 1.00 96.75 106 ARG A N 1
ATOM 825 C CA . ARG A 1 106 ? 3.054 11.633 6.433 1.00 96.75 106 ARG A CA 1
ATOM 826 C C . ARG A 1 106 ? 1.562 11.943 6.500 1.00 96.75 106 ARG A C 1
ATOM 828 O O . ARG A 1 106 ? 1.006 12.021 7.592 1.00 96.75 106 ARG A O 1
ATOM 835 N N . ALA A 1 107 ? 0.912 12.117 5.348 1.00 97.12 107 ALA A N 1
ATOM 836 C CA . ALA A 1 107 ? -0.528 12.365 5.300 1.00 97.12 107 ALA A CA 1
ATOM 837 C C . ALA A 1 107 ? -1.320 11.226 5.966 1.00 97.12 107 ALA A C 1
ATOM 839 O O . ALA A 1 107 ? -2.203 11.495 6.779 1.00 97.12 107 ALA A O 1
ATOM 840 N N . ALA A 1 108 ? -0.955 9.970 5.691 1.00 97.62 108 ALA A N 1
ATOM 841 C CA . ALA A 1 108 ? -1.539 8.802 6.344 1.00 97.62 108 ALA A CA 1
ATOM 842 C C . ALA A 1 108 ? -1.224 8.757 7.846 1.00 97.62 108 ALA A C 1
ATOM 844 O O . ALA A 1 108 ? -2.132 8.554 8.646 1.00 97.62 108 ALA A O 1
ATOM 845 N N . ALA A 1 109 ? 0.032 8.989 8.236 1.00 97.44 109 ALA A N 1
ATOM 846 C CA . ALA A 1 109 ? 0.484 8.903 9.624 1.00 97.44 109 ALA A CA 1
ATOM 847 C C . ALA A 1 109 ? -0.148 9.945 10.553 1.00 97.44 109 ALA A C 1
ATOM 849 O O . ALA A 1 109 ? -0.332 9.676 11.737 1.00 97.44 109 ALA A O 1
ATOM 850 N N . GLU A 1 110 ? -0.499 11.121 10.033 1.00 97.50 110 GLU A N 1
ATOM 851 C CA . GLU A 1 110 ? -1.227 12.140 10.796 1.00 97.50 110 GLU A CA 1
ATOM 852 C C . GLU A 1 110 ? -2.756 11.934 10.783 1.00 97.50 110 GLU A C 1
ATOM 854 O O . GLU A 1 110 ? -3.469 12.541 11.588 1.00 97.50 110 GLU A O 1
ATOM 859 N N . TYR A 1 111 ? -3.279 11.113 9.867 1.00 97.75 111 TYR A N 1
ATOM 860 C CA . TYR A 1 111 ? -4.717 10.919 9.672 1.00 97.75 111 TYR A CA 1
ATOM 861 C C . TYR A 1 111 ? -5.248 9.626 10.307 1.00 97.75 111 TYR A C 1
ATOM 863 O O . TYR A 1 111 ? -6.288 9.661 10.967 1.00 97.75 111 TYR A O 1
ATOM 871 N N . PHE A 1 112 ? -4.545 8.505 10.142 1.00 98.19 112 PHE A N 1
ATOM 872 C CA . PHE A 1 112 ? -4.866 7.212 10.754 1.00 98.19 112 PHE A CA 1
ATOM 873 C C . PHE A 1 112 ? -4.138 7.043 12.089 1.00 98.19 112 PHE A C 1
ATOM 875 O O . PHE A 1 112 ? -3.054 7.586 12.287 1.00 98.19 112 PHE A O 1
ATOM 882 N N . THR A 1 113 ? -4.708 6.262 13.009 1.00 97.94 113 THR A N 1
ATOM 883 C CA . THR A 1 113 ? -4.068 6.036 14.319 1.00 97.94 113 THR A CA 1
ATOM 884 C C . THR A 1 113 ? -3.093 4.864 14.295 1.00 97.94 113 THR A C 1
ATOM 886 O O . THR A 1 113 ? -1.989 4.988 14.815 1.00 97.94 113 THR A O 1
ATOM 889 N N . LYS A 1 114 ? -3.486 3.736 13.696 1.00 98.25 114 LYS A N 1
ATOM 890 C CA . LYS A 1 114 ? -2.643 2.545 13.519 1.00 98.25 114 LYS A CA 1
ATOM 891 C C . LYS A 1 114 ? -2.935 1.918 12.174 1.00 98.25 114 LYS A C 1
ATOM 893 O O . LYS A 1 114 ? -4.086 1.887 11.757 1.00 98.25 114 LYS A O 1
ATOM 898 N N . SER A 1 115 ? -1.921 1.405 11.502 1.00 98.69 115 SER A N 1
ATOM 899 C CA . SER A 1 115 ? -2.093 0.737 10.219 1.00 98.69 115 SER A CA 1
ATOM 900 C C . SER A 1 115 ? -1.241 -0.521 10.132 1.00 98.69 115 SER A C 1
ATOM 902 O O . SER A 1 115 ? -0.254 -0.665 10.852 1.00 98.69 115 SER A O 1
ATOM 904 N N . CYS A 1 116 ? -1.599 -1.416 9.214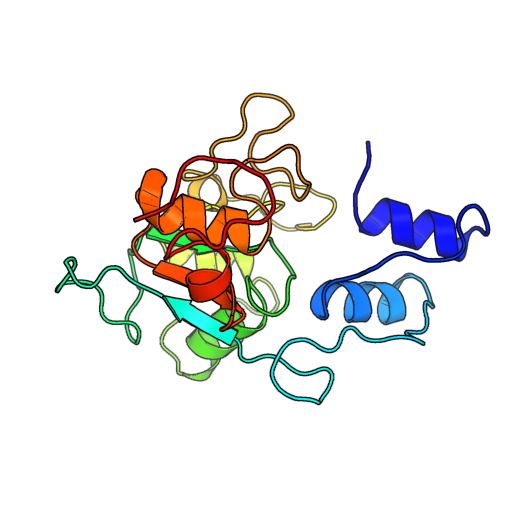 1.00 98.75 116 CYS A N 1
ATOM 905 C CA . CYS A 1 116 ? -0.622 -2.309 8.608 1.00 98.75 116 CYS A CA 1
ATOM 906 C C . CYS A 1 116 ? -0.442 -1.919 7.145 1.00 98.75 116 CYS A C 1
ATOM 908 O O . CYS A 1 116 ? -1.333 -2.141 6.321 1.00 98.75 116 CYS A O 1
ATOM 910 N N . ILE A 1 117 ? 0.708 -1.321 6.837 1.00 98.56 117 ILE A N 1
ATOM 911 C CA . ILE A 1 117 ? 1.123 -0.931 5.490 1.00 98.56 117 ILE A CA 1
ATOM 912 C C . ILE A 1 117 ? 2.467 -1.608 5.195 1.00 98.56 117 ILE A C 1
ATOM 914 O O . ILE A 1 117 ? 3.529 -1.012 5.394 1.00 98.56 117 ILE A O 1
ATOM 918 N N . PRO A 1 118 ? 2.447 -2.858 4.700 1.00 98.38 118 PRO A N 1
ATOM 919 C CA . PRO A 1 118 ? 3.653 -3.589 4.336 1.00 98.38 118 PRO A CA 1
ATOM 920 C C . PRO A 1 118 ? 4.598 -2.752 3.460 1.00 98.38 118 PRO A C 1
ATOM 922 O O . PRO A 1 118 ? 4.224 -2.284 2.380 1.00 98.38 118 PRO A O 1
ATOM 925 N N . GLY A 1 119 ? 5.832 -2.564 3.928 1.00 97.06 119 GLY A N 1
ATOM 926 C CA . GLY A 1 119 ? 6.879 -1.771 3.282 1.00 97.06 119 GLY A CA 1
ATOM 927 C C . GLY A 1 119 ? 6.977 -0.306 3.714 1.00 97.06 119 GLY A C 1
ATOM 928 O O . GLY A 1 119 ? 7.925 0.348 3.292 1.00 97.06 119 GLY A O 1
ATOM 929 N N . ALA A 1 120 ? 6.078 0.219 4.554 1.00 96.94 120 ALA A N 1
ATOM 930 C CA . ALA A 1 120 ? 6.060 1.645 4.912 1.00 96.94 120 ALA A CA 1
ATOM 931 C C . ALA A 1 120 ? 7.313 2.144 5.654 1.00 96.94 120 ALA A C 1
ATOM 933 O O . ALA A 1 120 ? 7.670 3.315 5.540 1.00 96.94 120 ALA A O 1
ATOM 934 N N . ILE A 1 121 ? 8.001 1.262 6.380 1.00 94.81 121 ILE A N 1
ATOM 935 C CA . ILE A 1 121 ? 9.268 1.563 7.073 1.00 94.81 121 ILE A CA 1
ATOM 936 C C . ILE A 1 121 ? 10.504 1.096 6.291 1.00 94.81 121 ILE A C 1
ATOM 938 O O . ILE A 1 121 ? 11.624 1.146 6.793 1.00 94.81 121 ILE A O 1
ATOM 942 N N . SER A 1 122 ? 10.320 0.585 5.071 1.00 93.38 122 SER A N 1
ATOM 943 C CA . SER A 1 122 ? 11.428 0.147 4.230 1.00 93.38 122 SER A CA 1
ATOM 944 C C . SER A 1 122 ? 11.971 1.311 3.413 1.00 93.38 122 SER A C 1
ATOM 946 O O . SER A 1 122 ? 11.245 1.896 2.613 1.00 93.38 122 SER A O 1
ATOM 948 N N . ASN A 1 123 ? 13.280 1.545 3.510 1.00 91.69 123 ASN A N 1
ATOM 949 C CA . ASN A 1 123 ? 13.983 2.532 2.685 1.00 91.69 123 ASN A CA 1
ATOM 950 C C . ASN A 1 123 ? 13.922 2.228 1.175 1.00 91.69 123 ASN A C 1
ATOM 952 O O . ASN A 1 123 ? 14.241 3.096 0.369 1.00 91.69 123 ASN A O 1
ATOM 956 N N . GLU A 1 124 ? 13.528 1.010 0.778 1.00 91.38 124 GLU A N 1
ATOM 957 C CA . GLU A 1 124 ? 13.294 0.671 -0.632 1.00 91.38 124 GLU A CA 1
ATOM 958 C C . GLU A 1 124 ? 12.048 1.374 -1.194 1.00 91.38 124 GLU A C 1
ATOM 960 O O . GLU A 1 124 ? 12.012 1.699 -2.377 1.00 91.38 124 GLU A O 1
ATOM 965 N N . TYR A 1 125 ? 11.033 1.614 -0.356 1.00 92.56 125 TYR A N 1
ATOM 966 C CA . TYR A 1 125 ? 9.729 2.135 -0.781 1.00 92.56 125 TYR A CA 1
ATOM 967 C C . TYR A 1 125 ? 9.378 3.497 -0.177 1.00 92.56 125 TYR A C 1
ATOM 969 O O . TYR A 1 125 ? 8.570 4.223 -0.756 1.00 92.56 125 TYR A O 1
ATOM 977 N N . ASN A 1 126 ? 9.969 3.839 0.968 1.00 91.25 126 ASN A N 1
ATOM 978 C CA . ASN A 1 126 ? 9.789 5.103 1.663 1.00 91.25 126 ASN A CA 1
ATOM 979 C C . ASN A 1 126 ? 11.158 5.737 1.934 1.00 91.25 126 ASN A C 1
ATOM 981 O O . ASN A 1 126 ? 11.892 5.308 2.819 1.00 91.25 126 ASN A O 1
ATOM 985 N N . THR A 1 127 ? 11.499 6.772 1.169 1.00 87.19 127 THR A N 1
ATOM 986 C CA . THR A 1 127 ? 12.736 7.548 1.356 1.00 87.19 127 THR A CA 1
ATOM 987 C C . THR A 1 127 ? 12.573 8.705 2.346 1.00 87.19 127 THR A C 1
ATOM 989 O O . THR A 1 127 ? 13.526 9.446 2.580 1.00 87.19 127 THR A O 1
ATOM 992 N N . GLY A 1 128 ? 11.357 8.920 2.857 1.00 88.88 128 GLY A N 1
ATOM 993 C CA . GLY A 1 128 ? 11.031 9.954 3.832 1.00 88.88 128 GLY A CA 1
ATOM 994 C C . GLY A 1 128 ? 11.216 9.484 5.274 1.00 88.88 128 GLY A C 1
ATOM 995 O O . GLY A 1 128 ? 11.957 8.547 5.565 1.00 88.88 128 GLY A O 1
ATOM 996 N N . VAL A 1 129 ? 10.530 10.159 6.196 1.00 89.62 129 VAL A N 1
ATOM 997 C CA . VAL A 1 129 ? 10.524 9.776 7.612 1.00 89.62 129 VAL A CA 1
ATOM 998 C C . VAL A 1 129 ? 9.678 8.505 7.783 1.00 89.62 129 VAL A C 1
ATOM 1000 O O . VAL A 1 129 ? 8.537 8.472 7.312 1.00 89.62 129 VAL A O 1
ATOM 1003 N N . PRO A 1 130 ? 10.196 7.447 8.433 1.00 91.88 130 PRO A N 1
ATOM 1004 C CA . PRO A 1 130 ? 9.380 6.300 8.801 1.00 91.88 130 PRO A CA 1
ATOM 1005 C C . PRO A 1 130 ? 8.468 6.657 9.981 1.00 91.88 130 PRO A C 1
ATOM 1007 O O . PRO A 1 130 ? 8.871 7.366 10.902 1.00 91.88 130 PRO A O 1
ATOM 1010 N N . TYR A 1 131 ? 7.246 6.132 9.964 1.00 95.88 131 TYR A N 1
ATOM 1011 C CA . TYR A 1 131 ? 6.272 6.290 11.042 1.00 95.88 131 TYR A CA 1
ATOM 1012 C C . TYR A 1 131 ? 5.864 4.904 11.539 1.00 95.88 131 TYR A C 1
ATOM 1014 O O . TYR A 1 131 ? 5.265 4.139 10.782 1.00 95.88 131 TYR A O 1
ATOM 1022 N N . ASP A 1 132 ? 6.167 4.583 12.799 1.00 95.69 132 ASP A N 1
ATOM 1023 C CA . ASP A 1 132 ? 5.879 3.259 13.377 1.00 95.69 132 ASP A CA 1
ATOM 1024 C C . ASP A 1 132 ? 4.383 2.919 13.325 1.00 95.69 132 ASP A C 1
ATOM 1026 O O . ASP A 1 132 ? 4.015 1.791 12.996 1.00 95.69 132 ASP A O 1
ATOM 1030 N N . SER A 1 133 ? 3.520 3.932 13.490 1.00 97.56 133 SER A N 1
ATOM 1031 C CA . SER A 1 133 ? 2.061 3.800 13.389 1.00 97.56 133 SER A CA 1
ATOM 1032 C C . SER A 1 133 ? 1.581 3.227 12.053 1.00 97.56 133 SER A C 1
ATOM 1034 O O . SER A 1 133 ? 0.465 2.718 11.977 1.00 97.56 133 SER A O 1
ATOM 1036 N N . MET A 1 134 ? 2.401 3.263 10.998 1.00 98.00 134 MET A N 1
ATOM 1037 C CA . MET A 1 134 ? 2.086 2.669 9.694 1.00 98.00 134 MET A CA 1
ATOM 1038 C C . MET A 1 134 ? 2.257 1.146 9.658 1.00 98.00 134 MET A C 1
ATOM 1040 O O . MET A 1 134 ? 1.765 0.501 8.733 1.00 98.00 134 MET A O 1
ATOM 1044 N N . CYS A 1 135 ? 2.926 0.569 10.653 1.00 98.06 135 CYS A N 1
ATOM 1045 C CA . CYS A 1 135 ? 3.187 -0.863 10.768 1.00 98.06 135 CYS A CA 1
ATOM 1046 C C . CYS A 1 135 ? 2.625 -1.490 12.055 1.00 98.06 135 CYS A C 1
ATOM 1048 O O . CYS A 1 135 ? 2.661 -2.710 12.172 1.00 98.06 135 CYS A O 1
ATOM 1050 N N . ASP A 1 136 ? 2.078 -0.697 12.983 1.00 98.00 136 ASP A N 1
ATOM 1051 C CA . ASP A 1 136 ? 1.569 -1.131 14.294 1.00 98.00 136 ASP A CA 1
ATOM 1052 C C . ASP A 1 136 ? 0.579 -2.312 14.269 1.00 98.00 136 ASP A C 1
ATOM 1054 O O . ASP A 1 136 ? 0.478 -3.036 15.260 1.00 98.00 136 ASP A O 1
ATOM 1058 N N . LEU A 1 137 ? -0.188 -2.495 13.185 1.00 98.38 137 LEU A N 1
ATOM 1059 C CA . LEU A 1 137 ? -1.128 -3.622 13.047 1.00 98.38 137 LEU A CA 1
ATOM 1060 C C . LEU A 1 137 ? -0.526 -4.828 12.316 1.00 98.38 137 LEU A C 1
ATOM 1062 O O . LEU A 1 137 ? -1.186 -5.860 12.214 1.00 98.38 137 LEU A O 1
ATOM 1066 N N . CYS A 1 138 ? 0.672 -4.708 11.744 1.00 98.38 138 CYS A N 1
ATOM 1067 C CA . CYS A 1 138 ? 1.292 -5.805 11.010 1.00 98.38 138 CYS A CA 1
ATOM 1068 C C . CYS A 1 138 ? 1.689 -6.946 11.950 1.00 98.38 138 CYS A C 1
ATOM 1070 O O . CYS A 1 138 ? 2.070 -6.725 13.099 1.00 98.38 138 CYS A O 1
ATOM 1072 N N . HIS A 1 139 ? 1.586 -8.182 11.461 1.00 96.88 139 HIS A N 1
ATOM 1073 C CA . HIS A 1 139 ? 1.719 -9.367 12.302 1.00 96.88 139 HIS A CA 1
ATOM 1074 C C . HIS A 1 139 ? 3.141 -9.947 12.283 1.00 96.88 139 HIS A C 1
ATOM 1076 O O . HIS A 1 139 ? 3.575 -10.561 13.266 1.00 96.88 139 HIS A O 1
ATOM 1082 N N . GLY A 1 140 ? 3.884 -9.767 11.190 1.00 92.81 140 GLY A N 1
ATOM 1083 C CA . GLY A 1 140 ? 5.233 -10.298 11.035 1.00 92.81 140 GLY A CA 1
ATOM 1084 C C . GLY A 1 140 ? 6.141 -9.954 12.220 1.00 92.81 140 GLY A C 1
ATOM 1085 O O . GLY A 1 140 ? 6.015 -8.920 12.862 1.00 92.81 140 GLY A O 1
ATOM 1086 N N . THR A 1 141 ? 7.098 -10.825 12.530 1.00 92.75 141 THR A N 1
ATOM 1087 C CA . THR A 1 141 ? 8.034 -10.612 13.646 1.00 92.75 141 THR A CA 1
ATOM 1088 C C . THR A 1 141 ? 9.473 -10.521 13.166 1.00 92.75 141 THR A C 1
ATOM 1090 O O . THR A 1 141 ? 9.856 -11.163 12.181 1.00 92.75 141 THR A O 1
ATOM 1093 N N . SER A 1 142 ? 10.297 -9.757 13.893 1.00 93.00 142 SER A N 1
ATOM 1094 C CA . SER A 1 142 ? 11.717 -9.564 13.574 1.00 93.00 142 SER A CA 1
ATOM 1095 C C . SER A 1 142 ? 11.887 -9.101 12.117 1.00 93.00 142 SER A C 1
ATOM 1097 O O . SER A 1 142 ? 11.240 -8.147 11.700 1.00 93.00 142 SER A O 1
ATOM 1099 N N . TYR A 1 143 ? 12.706 -9.783 11.317 1.00 89.69 143 TYR A N 1
ATOM 1100 C CA . TYR A 1 143 ? 12.964 -9.437 9.919 1.00 89.69 143 TYR A CA 1
ATOM 1101 C C . TYR A 1 143 ? 11.732 -9.512 9.000 1.00 89.69 143 TYR A C 1
ATOM 1103 O O . TYR A 1 143 ? 11.808 -9.019 7.879 1.00 89.69 143 TYR A O 1
ATOM 1111 N N . ARG A 1 144 ? 10.633 -10.141 9.443 1.00 94.25 144 ARG A N 1
ATOM 1112 C CA . ARG A 1 144 ? 9.370 -10.262 8.695 1.00 94.25 144 ARG A CA 1
ATOM 1113 C C . ARG A 1 144 ? 8.397 -9.120 8.971 1.00 94.25 144 ARG A C 1
ATOM 1115 O O . ARG A 1 144 ? 7.459 -8.935 8.207 1.00 94.25 144 ARG A O 1
ATOM 1122 N N . TYR A 1 145 ? 8.621 -8.370 10.051 1.00 96.2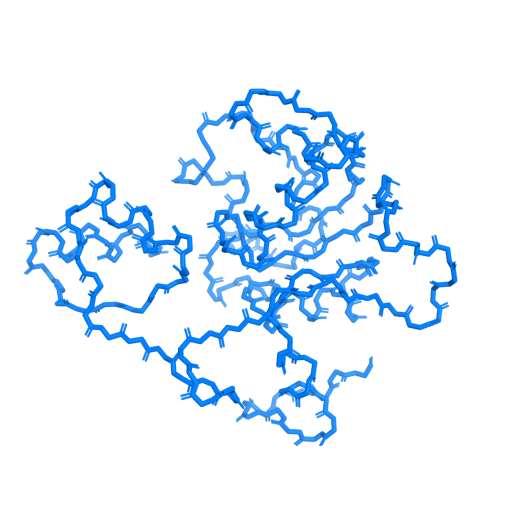5 145 TYR A N 1
ATOM 1123 C CA . TYR A 1 145 ? 7.727 -7.301 10.481 1.00 96.25 145 TYR A CA 1
ATOM 1124 C C . TYR A 1 145 ? 7.579 -6.237 9.395 1.00 96.25 145 TYR A C 1
ATOM 1126 O O . TYR A 1 145 ? 8.566 -5.635 8.962 1.00 96.25 145 TYR A O 1
ATOM 1134 N N . CYS A 1 146 ? 6.337 -6.021 8.961 1.00 97.19 146 CYS A N 1
ATOM 1135 C CA . CYS A 1 146 ? 5.957 -5.001 7.993 1.00 97.19 146 CYS A CA 1
ATOM 1136 C C . CYS A 1 146 ? 6.715 -5.108 6.657 1.00 97.19 146 CYS A C 1
ATOM 1138 O O . CYS A 1 146 ? 6.947 -4.111 5.964 1.00 97.19 146 CYS A O 1
ATOM 1140 N N . ARG A 1 147 ? 7.135 -6.318 6.273 1.00 96.56 147 ARG A N 1
ATOM 1141 C CA . ARG A 1 147 ? 7.798 -6.571 4.988 1.00 96.56 147 ARG A CA 1
ATOM 1142 C C . ARG A 1 147 ? 6.787 -6.534 3.850 1.00 96.56 147 ARG A C 1
ATOM 1144 O O . ARG A 1 147 ? 5.714 -7.109 3.946 1.00 96.56 147 ARG A O 1
ATOM 1151 N N . ARG A 1 148 ? 7.150 -5.909 2.728 1.00 96.50 148 ARG A N 1
ATOM 1152 C CA . ARG A 1 148 ? 6.345 -5.912 1.490 1.00 96.50 148 ARG A CA 1
ATOM 1153 C C . ARG A 1 148 ? 6.592 -7.183 0.671 1.00 96.50 148 ARG A C 1
ATOM 1155 O O . ARG A 1 148 ? 7.000 -7.118 -0.487 1.00 96.50 148 ARG A O 1
ATOM 1162 N N . ASP A 1 149 ? 6.437 -8.331 1.316 1.00 95.31 149 ASP A N 1
ATOM 1163 C CA . ASP A 1 149 ? 6.580 -9.659 0.730 1.00 95.31 149 ASP A CA 1
ATOM 1164 C C . ASP A 1 149 ? 5.753 -10.680 1.534 1.00 95.31 149 ASP A C 1
ATOM 1166 O O . ASP A 1 149 ? 5.210 -10.369 2.592 1.00 95.31 149 ASP A O 1
ATOM 1170 N N . ALA A 1 150 ? 5.641 -11.909 1.027 1.00 93.50 150 ALA A N 1
ATOM 1171 C CA . ALA A 1 150 ? 4.797 -12.953 1.616 1.00 93.50 150 ALA A CA 1
ATOM 1172 C C . ALA A 1 150 ? 5.254 -13.455 3.002 1.00 93.50 150 ALA A C 1
ATOM 1174 O O . ALA A 1 150 ? 4.630 -14.363 3.546 1.00 93.50 150 ALA A O 1
ATOM 1175 N N . SER A 1 151 ? 6.347 -12.924 3.566 1.00 95.00 151 SER A N 1
ATOM 1176 C CA . SER A 1 151 ? 6.755 -13.244 4.937 1.00 95.00 151 SER A CA 1
ATOM 1177 C C . SER A 1 151 ? 5.974 -12.468 6.003 1.00 95.00 151 SER A C 1
ATOM 1179 O O . SER A 1 151 ? 5.971 -12.889 7.161 1.00 95.00 151 SER A O 1
ATOM 1181 N N . GLU A 1 152 ? 5.309 -11.374 5.620 1.00 96.94 152 GLU A N 1
ATOM 1182 C CA . GLU A 1 152 ? 4.342 -10.643 6.441 1.00 96.94 152 GLU A CA 1
ATOM 1183 C C . GLU A 1 152 ? 2.937 -11.214 6.206 1.00 96.94 152 GLU A C 1
ATOM 1185 O O . GLU A 1 152 ? 2.416 -11.166 5.091 1.00 96.94 152 GLU A O 1
ATOM 1190 N N . ASP A 1 153 ? 2.295 -11.729 7.257 1.00 96.62 153 ASP A N 1
ATOM 1191 C CA . ASP A 1 153 ? 1.000 -12.417 7.146 1.00 96.62 153 ASP A CA 1
ATOM 1192 C C . ASP A 1 153 ? -0.129 -11.498 6.655 1.00 96.62 153 ASP A C 1
ATOM 1194 O O . ASP A 1 153 ? -1.122 -11.975 6.094 1.00 96.62 153 ASP A O 1
ATOM 1198 N N . TYR A 1 154 ? 0.017 -10.186 6.862 1.00 98.31 154 TYR A N 1
ATOM 1199 C CA . TYR A 1 154 ? -0.940 -9.171 6.425 1.00 98.31 154 TYR A CA 1
ATOM 1200 C C . TYR A 1 154 ? -0.571 -8.487 5.099 1.00 98.31 154 TYR A C 1
ATOM 1202 O O . TYR A 1 154 ? -1.220 -7.522 4.701 1.00 98.31 154 TYR A O 1
ATOM 1210 N N . TYR A 1 155 ? 0.403 -9.022 4.356 1.00 98.12 155 TYR A N 1
ATOM 1211 C CA . TYR A 1 155 ? 0.741 -8.555 3.012 1.00 98.12 155 TYR A CA 1
ATOM 1212 C C . TYR A 1 155 ? -0.203 -9.079 1.918 1.00 98.12 155 TYR A C 1
ATOM 1214 O O . TYR A 1 155 ? -0.696 -10.211 1.948 1.00 98.12 155 TYR A O 1
ATOM 1222 N N . GLY A 1 156 ? -0.429 -8.249 0.896 1.00 97.94 156 GLY A N 1
ATOM 1223 C CA . GLY A 1 156 ? -1.265 -8.584 -0.252 1.00 97.94 156 GLY A CA 1
ATOM 1224 C C . GLY A 1 156 ? -2.762 -8.443 0.040 1.00 97.94 156 GLY A C 1
ATOM 1225 O O . GLY A 1 156 ? -3.177 -8.152 1.156 1.00 97.94 156 GLY A O 1
ATOM 1226 N N . HIS A 1 157 ? -3.609 -8.657 -0.972 1.00 97.81 157 HIS A N 1
ATOM 1227 C CA . HIS A 1 157 ? -5.062 -8.499 -0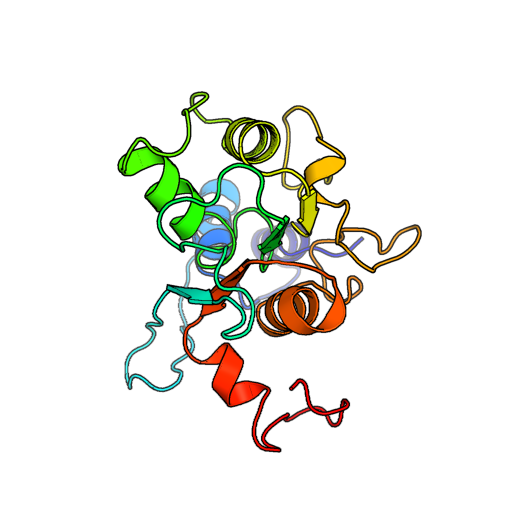.815 1.00 97.81 157 HIS A CA 1
ATOM 1228 C C . HIS A 1 157 ? -5.638 -9.410 0.275 1.00 97.81 157 HIS A C 1
ATOM 1230 O O . HIS A 1 157 ? -6.390 -8.960 1.134 1.00 97.81 157 HIS A O 1
ATOM 1236 N N . THR A 1 158 ? -5.237 -10.684 0.273 1.00 96.88 158 THR A N 1
ATOM 1237 C CA . THR A 1 158 ? -5.679 -11.648 1.291 1.00 96.88 158 THR A CA 1
ATOM 1238 C C . THR A 1 158 ? -5.157 -11.283 2.681 1.00 96.88 158 THR A C 1
ATOM 1240 O O . THR A 1 158 ? -5.905 -11.398 3.647 1.00 96.88 158 THR A O 1
ATOM 1243 N N . GLY A 1 159 ? -3.912 -10.812 2.793 1.00 98.00 159 GLY A N 1
ATOM 1244 C CA . GLY A 1 159 ? -3.345 -10.373 4.066 1.00 98.00 159 GLY A CA 1
ATOM 1245 C C . GLY A 1 159 ? -4.032 -9.123 4.621 1.00 98.00 159 GLY A C 1
ATOM 1246 O O . GLY A 1 159 ? -4.366 -9.088 5.801 1.00 98.00 159 GLY A O 1
ATOM 1247 N N . ALA A 1 160 ? -4.352 -8.143 3.773 1.00 98.62 160 ALA A N 1
ATOM 1248 C CA . ALA A 1 160 ? -5.102 -6.955 4.177 1.00 98.62 160 ALA A CA 1
ATOM 1249 C C . ALA A 1 160 ? -6.518 -7.307 4.669 1.00 98.62 160 ALA A C 1
ATOM 1251 O O . ALA A 1 160 ? -6.966 -6.776 5.685 1.00 98.62 160 ALA A O 1
ATOM 1252 N N . PHE A 1 161 ? -7.206 -8.244 4.003 1.00 98.31 161 PHE A N 1
ATOM 1253 C CA . PHE A 1 161 ? -8.486 -8.765 4.493 1.00 98.31 161 PHE A CA 1
ATOM 1254 C C . PHE A 1 161 ? -8.327 -9.487 5.836 1.00 98.31 161 PHE A C 1
ATOM 1256 O O . PHE A 1 161 ? -9.113 -9.277 6.754 1.00 98.31 161 PHE A O 1
ATOM 1263 N N . ARG A 1 162 ? -7.266 -10.282 5.991 1.00 97.69 162 ARG A N 1
ATOM 1264 C CA . ARG A 1 162 ? -6.959 -10.958 7.252 1.00 97.69 162 ARG A CA 1
ATOM 1265 C C . ARG A 1 162 ? -6.675 -9.976 8.390 1.00 97.69 162 ARG A C 1
ATOM 1267 O O . ARG A 1 162 ? -7.157 -10.185 9.494 1.00 97.69 162 ARG A O 1
ATOM 1274 N N . CYS A 1 163 ? -5.968 -8.882 8.119 1.00 98.50 163 CYS A N 1
ATOM 1275 C CA . CYS A 1 163 ? -5.744 -7.791 9.068 1.00 98.50 163 CYS A CA 1
ATOM 1276 C C . CYS A 1 163 ? -7.061 -7.154 9.543 1.00 98.50 163 CYS A C 1
ATOM 1278 O O . CYS A 1 163 ? -7.206 -6.853 10.727 1.00 98.50 163 CYS A O 1
ATOM 1280 N N . LEU A 1 164 ? -8.047 -6.994 8.653 1.00 98.00 164 LEU A N 1
ATOM 1281 C CA . LEU A 1 164 ? -9.380 -6.519 9.036 1.00 98.00 164 LEU A CA 1
ATOM 1282 C C . LEU A 1 164 ? -10.072 -7.522 9.966 1.00 98.00 164 LEU A C 1
ATOM 1284 O O . LEU A 1 164 ? -10.605 -7.142 11.005 1.00 98.00 164 LEU A O 1
ATOM 1288 N N . VAL A 1 165 ? -10.058 -8.805 9.607 1.00 96.06 165 VAL A N 1
ATOM 1289 C CA . VAL A 1 165 ? -10.777 -9.851 10.348 1.00 96.06 165 VAL A CA 1
ATOM 1290 C C . VAL A 1 165 ? -10.127 -10.125 11.710 1.00 96.06 165 VAL A C 1
ATOM 1292 O O . VAL A 1 165 ? -10.802 -10.031 12.736 1.00 96.06 165 VAL A O 1
ATOM 1295 N N . GLU A 1 166 ? -8.820 -10.395 11.723 1.00 95.38 166 GLU A N 1
ATOM 1296 C CA . GLU A 1 166 ? -8.052 -10.913 12.868 1.00 95.38 166 GLU A CA 1
ATOM 1297 C C . GLU A 1 166 ? -7.123 -9.863 13.510 1.00 95.38 166 GLU A C 1
ATOM 1299 O O . GLU A 1 166 ? -6.787 -9.968 14.687 1.00 95.38 166 GLU A O 1
ATOM 1304 N N . GLY A 1 167 ? -6.690 -8.849 12.753 1.00 93.44 167 GLY A N 1
ATOM 1305 C CA . GLY A 1 167 ? -5.638 -7.897 13.146 1.00 93.44 167 GLY A CA 1
ATOM 1306 C C . GLY A 1 167 ? -6.121 -6.625 13.841 1.00 93.44 167 GLY A C 1
ATOM 1307 O O . GLY A 1 167 ? -5.314 -5.744 14.128 1.00 93.44 167 GLY A O 1
ATOM 1308 N N . GLY A 1 168 ? -7.425 -6.509 14.106 1.00 95.31 168 GLY A N 1
ATOM 1309 C CA . GLY A 1 168 ? -8.011 -5.342 14.769 1.00 95.31 168 GLY A CA 1
ATOM 1310 C C . GLY A 1 168 ? -8.121 -4.098 13.882 1.00 95.31 168 GLY A C 1
ATOM 1311 O O . GLY A 1 168 ? -8.330 -3.007 14.404 1.00 95.31 168 GLY A O 1
ATOM 1312 N N . GLY A 1 169 ? -7.984 -4.233 12.559 1.00 97.75 169 GLY A N 1
ATOM 1313 C CA . GLY A 1 169 ? -8.307 -3.150 11.632 1.00 97.75 169 GLY A CA 1
ATOM 1314 C C . GLY A 1 169 ? -9.805 -2.831 11.623 1.00 97.75 169 GLY A C 1
ATOM 1315 O O . GLY A 1 169 ? -10.636 -3.717 11.799 1.00 97.75 169 GLY A O 1
ATOM 1316 N N . HIS A 1 170 ? -10.149 -1.568 11.377 1.00 97.94 170 HIS A N 1
ATOM 1317 C CA . HIS A 1 170 ? -11.528 -1.124 11.145 1.00 97.94 170 HIS A CA 1
ATOM 1318 C C . HIS A 1 170 ? -11.879 -1.135 9.651 1.00 97.94 170 HIS A C 1
ATOM 1320 O O . HIS A 1 170 ? -13.014 -1.424 9.282 1.00 97.94 170 HIS A O 1
ATOM 1326 N N . VAL A 1 171 ? -10.902 -0.838 8.784 1.00 98.25 171 VAL A N 1
ATOM 1327 C CA . VAL A 1 171 ? -11.086 -0.801 7.324 1.00 98.25 171 VAL A CA 1
ATOM 1328 C C . VAL A 1 171 ? -9.921 -1.472 6.607 1.00 98.25 171 VAL A C 1
ATOM 1330 O O . VAL A 1 171 ? -8.765 -1.240 6.958 1.00 98.25 171 VAL A O 1
ATOM 1333 N N . ALA A 1 172 ? -10.209 -2.252 5.565 1.00 98.56 172 ALA A N 1
ATOM 1334 C CA . ALA A 1 172 ? -9.217 -2.749 4.615 1.00 98.56 172 ALA A CA 1
ATOM 1335 C C . ALA A 1 172 ? -9.443 -2.198 3.206 1.00 98.56 172 ALA A C 1
ATOM 1337 O O . ALA A 1 172 ? -10.568 -2.195 2.703 1.00 98.56 172 ALA A O 1
ATOM 1338 N N . PHE A 1 173 ? -8.355 -1.810 2.542 1.00 98.56 173 PHE A N 1
ATOM 1339 C CA . PHE A 1 173 ? -8.363 -1.389 1.141 1.00 98.56 173 PHE A CA 1
ATOM 1340 C C . PHE A 1 173 ? -7.804 -2.498 0.251 1.00 98.56 173 PHE A C 1
ATOM 1342 O O . PHE A 1 173 ? -6.664 -2.928 0.431 1.00 98.56 173 PHE A O 1
ATOM 1349 N N . MET A 1 174 ? -8.599 -2.989 -0.701 1.00 97.81 174 MET A N 1
ATOM 1350 C CA . MET A 1 174 ? -8.254 -4.151 -1.532 1.00 97.81 174 MET A CA 1
ATOM 1351 C C . MET A 1 174 ? -9.085 -4.210 -2.821 1.00 97.81 174 MET A C 1
ATOM 1353 O O . MET A 1 174 ? -9.925 -3.350 -3.071 1.00 97.81 174 MET A O 1
ATOM 1357 N N . LYS A 1 175 ? -8.849 -5.224 -3.664 1.00 96.12 175 LYS A N 1
ATOM 1358 C CA . LYS A 1 175 ? -9.679 -5.471 -4.851 1.00 96.12 175 LYS A CA 1
ATOM 1359 C C . LYS A 1 175 ? -11.043 -6.051 -4.456 1.00 96.12 175 LYS A C 1
ATOM 1361 O O . LYS A 1 175 ? -11.136 -6.835 -3.508 1.00 96.12 175 LYS A O 1
ATOM 1366 N N . HIS A 1 176 ? -12.079 -5.730 -5.224 1.00 95.81 176 HIS A N 1
ATOM 1367 C CA . HIS A 1 176 ? -13.469 -6.128 -4.967 1.00 95.81 176 HIS A CA 1
ATOM 1368 C C . HIS A 1 176 ? -13.719 -7.644 -4.858 1.00 95.81 176 HIS A C 1
ATOM 1370 O O . HIS A 1 176 ? -14.656 -8.060 -4.184 1.00 95.81 176 HIS A O 1
ATOM 1376 N N . THR A 1 177 ? -12.884 -8.489 -5.470 1.00 93.88 177 THR A N 1
ATOM 1377 C CA . THR A 1 177 ? -13.049 -9.951 -5.403 1.00 93.88 177 THR A CA 1
ATOM 1378 C C . THR A 1 177 ? -12.558 -10.570 -4.095 1.00 93.88 177 THR A C 1
ATOM 1380 O O . THR A 1 177 ? -12.929 -11.698 -3.778 1.00 93.88 177 THR A O 1
ATOM 1383 N N . THR A 1 178 ? -11.743 -9.848 -3.319 1.00 95.31 178 THR A N 1
ATOM 1384 C CA . THR A 1 178 ? -10.972 -10.416 -2.200 1.00 95.31 178 THR A CA 1
ATOM 1385 C C . THR A 1 178 ? -11.850 -11.065 -1.135 1.00 95.31 178 THR A C 1
ATOM 1387 O O . THR A 1 178 ? -11.512 -12.145 -0.652 1.00 95.31 178 THR A O 1
ATOM 1390 N N . VAL A 1 179 ? -12.979 -10.437 -0.789 1.00 94.00 179 VAL A N 1
ATOM 1391 C CA . VAL A 1 179 ? -13.915 -10.969 0.213 1.00 94.00 179 VAL A CA 1
ATOM 1392 C C . VAL A 1 179 ? -14.456 -12.320 -0.257 1.00 94.00 179 VAL A C 1
ATOM 1394 O O . VAL A 1 179 ? -14.320 -13.316 0.442 1.00 94.00 179 VAL A O 1
ATOM 1397 N N . MET A 1 180 ? -14.966 -12.388 -1.488 1.00 91.00 180 MET A N 1
ATOM 1398 C CA . MET A 1 180 ? -15.537 -13.615 -2.060 1.00 91.00 180 MET A CA 1
ATOM 1399 C C . MET A 1 180 ? -14.503 -14.727 -2.286 1.00 91.00 180 MET A C 1
ATOM 1401 O O . MET A 1 180 ? -14.859 -15.904 -2.293 1.00 91.00 180 MET A O 1
ATOM 1405 N N . GLU A 1 181 ? -13.234 -14.372 -2.498 1.00 90.19 181 GLU A N 1
ATOM 1406 C CA . GLU A 1 181 ? -12.120 -15.323 -2.619 1.00 90.19 181 GLU A CA 1
ATOM 1407 C C . GLU A 1 181 ? -11.744 -15.967 -1.270 1.00 90.19 181 GLU A C 1
ATOM 1409 O O . GLU A 1 181 ? -11.128 -17.035 -1.250 1.00 90.19 181 GLU A O 1
ATOM 1414 N N . ASN A 1 182 ? -12.107 -15.338 -0.147 1.00 89.94 182 ASN A N 1
ATOM 1415 C CA . ASN A 1 182 ? -11.651 -15.718 1.192 1.00 89.94 182 ASN A CA 1
ATOM 1416 C C . ASN A 1 182 ? -12.765 -16.151 2.158 1.00 89.94 182 ASN A C 1
ATOM 1418 O O . ASN A 1 182 ? -12.449 -16.660 3.235 1.00 89.94 182 ASN A O 1
ATOM 1422 N N . THR A 1 183 ? -14.033 -16.010 1.771 1.00 87.69 183 THR A N 1
ATOM 1423 C CA . THR A 1 183 ? -15.208 -16.424 2.554 1.00 87.69 183 THR A CA 1
ATOM 1424 C C . THR A 1 183 ? -16.008 -17.524 1.840 1.00 87.69 183 THR A C 1
ATOM 1426 O O . THR A 1 183 ? -15.786 -17.830 0.662 1.00 87.69 183 THR A O 1
ATOM 1429 N N . GLY A 1 184 ? -16.934 -18.175 2.553 1.00 74.25 184 GLY A N 1
ATOM 1430 C CA . GLY A 1 184 ? -17.865 -19.152 1.973 1.00 74.25 184 GLY A CA 1
ATOM 1431 C C . GLY A 1 184 ? -17.192 -20.439 1.484 1.00 74.25 184 GLY A C 1
ATOM 1432 O O . GLY A 1 184 ? -17.575 -20.979 0.446 1.00 74.25 184 GLY A O 1
ATOM 1433 N N . GLY A 1 185 ? -16.152 -20.900 2.186 1.00 64.81 185 GLY A N 1
ATOM 1434 C CA . GLY A 1 185 ? -15.414 -22.130 1.864 1.00 64.81 185 GLY A CA 1
ATOM 1435 C C . GLY A 1 185 ? -14.563 -22.099 0.582 1.00 64.81 185 GLY A C 1
ATOM 1436 O O . GLY A 1 185 ? -14.060 -23.139 0.167 1.00 64.81 185 GLY A O 1
ATOM 1437 N N . LYS A 1 186 ? -14.374 -20.937 -0.061 1.00 61.41 186 LYS A N 1
ATOM 1438 C CA . LYS A 1 186 ? -13.676 -20.807 -1.362 1.00 61.41 186 LYS A CA 1
ATOM 1439 C C . LYS A 1 186 ? -12.165 -20.570 -1.274 1.00 61.41 186 LYS A C 1
ATOM 1441 O O . LYS A 1 186 ? -11.517 -20.340 -2.298 1.00 61.41 186 LYS A O 1
ATOM 1446 N N . ARG A 1 187 ? -11.584 -20.642 -0.075 1.00 57.09 187 ARG A N 1
ATOM 1447 C CA . ARG A 1 187 ? -10.166 -20.343 0.144 1.00 57.09 187 ARG A CA 1
ATOM 1448 C C . ARG A 1 187 ? -9.289 -21.390 -0.562 1.00 57.09 187 ARG A C 1
ATOM 1450 O O . ARG A 1 187 ? -9.178 -22.525 -0.109 1.00 57.09 187 ARG A O 1
ATOM 1457 N N . LYS A 1 188 ? -8.635 -21.007 -1.666 1.00 56.06 188 LYS A N 1
ATOM 1458 C CA . LYS A 1 188 ? -7.871 -21.932 -2.536 1.00 56.06 188 LYS A CA 1
ATOM 1459 C C . LYS A 1 188 ? -6.643 -22.588 -1.873 1.00 56.06 188 LYS A C 1
ATOM 1461 O O . LYS A 1 188 ? -6.163 -23.591 -2.386 1.00 56.06 188 LYS A O 1
ATOM 1466 N N . ASN A 1 189 ? -6.171 -22.069 -0.732 1.00 52.09 189 ASN A N 1
ATOM 1467 C CA . ASN A 1 189 ? -4.903 -22.478 -0.105 1.00 52.09 189 ASN A CA 1
ATOM 1468 C C . ASN A 1 189 ? -5.048 -23.182 1.264 1.00 52.09 189 ASN A C 1
ATOM 1470 O O . ASN A 1 189 ? -4.081 -23.247 2.015 1.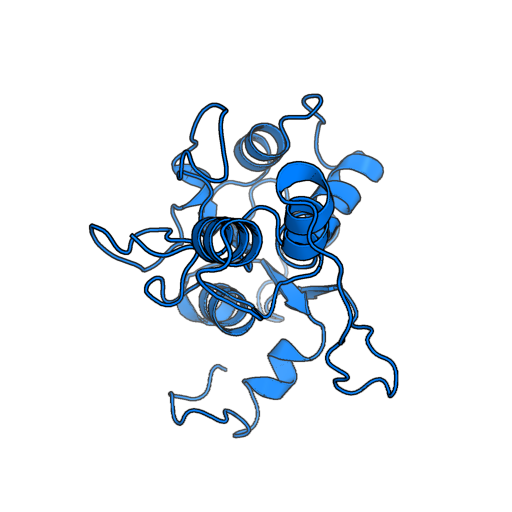00 52.09 189 ASN A O 1
ATOM 1474 N N . GLY A 1 190 ? -6.233 -23.690 1.625 1.00 45.19 190 GLY A N 1
ATOM 1475 C CA . GLY A 1 190 ? -6.396 -24.579 2.792 1.00 45.19 190 GLY A CA 1
ATOM 1476 C C . GLY A 1 190 ? -6.177 -23.959 4.185 1.00 45.19 190 GLY A C 1
ATOM 1477 O O . GLY A 1 190 ? -6.154 -24.689 5.171 1.00 45.19 190 GLY A O 1
ATOM 1478 N N . GLY A 1 191 ? -6.025 -22.635 4.293 1.00 51.19 191 GLY A N 1
ATOM 1479 C CA . GLY A 1 191 ? -6.047 -21.929 5.580 1.00 51.19 191 GLY A CA 1
ATOM 1480 C C . GLY A 1 191 ? -7.461 -21.863 6.184 1.00 51.19 191 GLY A C 1
ATOM 1481 O O . GLY A 1 191 ? -8.434 -22.009 5.440 1.00 51.19 191 GLY A O 1
ATOM 1482 N N . PRO A 1 192 ? -7.599 -21.616 7.503 1.00 53.38 192 PRO A N 1
ATOM 1483 C CA . PRO A 1 192 ? -8.903 -21.509 8.160 1.00 53.38 192 PRO A CA 1
ATOM 1484 C C . PRO A 1 192 ? -9.780 -20.441 7.494 1.00 53.38 192 PRO A C 1
ATOM 1486 O O . PRO A 1 192 ? -9.280 -19.438 6.992 1.00 53.38 192 PRO A O 1
ATOM 1489 N N . GLU A 1 193 ? -11.088 -20.666 7.432 1.00 58.69 193 GLU A N 1
ATOM 1490 C CA . GLU A 1 193 ? -12.029 -19.696 6.864 1.00 58.69 193 GLU A CA 1
ATOM 1491 C C . GLU A 1 193 ? -11.980 -18.378 7.654 1.00 58.69 193 GLU A C 1
ATOM 1493 O O . GLU A 1 193 ? -12.002 -18.399 8.884 1.00 58.69 193 GLU A O 1
ATOM 1498 N N . MET A 1 194 ? -11.909 -17.244 6.950 1.00 61.69 194 MET A N 1
ATOM 1499 C CA . MET A 1 194 ? -12.052 -15.925 7.568 1.00 61.69 194 MET A CA 1
ATOM 1500 C C . MET A 1 194 ? -13.543 -15.580 7.571 1.00 61.69 194 MET A C 1
ATOM 1502 O O . MET A 1 194 ? -14.186 -15.675 6.524 1.00 61.69 194 MET A O 1
ATOM 1506 N N . ARG A 1 195 ? -14.095 -15.261 8.743 1.00 56.88 195 ARG A N 1
ATOM 1507 C CA . ARG A 1 195 ? -15.506 -14.908 8.942 1.00 56.88 195 ARG A CA 1
ATOM 1508 C C . ARG A 1 195 ? -15.619 -13.480 9.425 1.00 56.88 195 ARG A C 1
ATOM 1510 O O . ARG A 1 195 ? -14.790 -13.112 10.284 1.00 56.88 195 ARG A O 1
#